Protein AF-A0A0V9UJD8-F1 (afdb_monomer_lite)

pLDDT: mean 86.2, std 16.08, range [36.0, 98.56]

Organism: NCBI:txid1441730

Foldseek 3Di:
DVVVLVVQVVVLLVLVLVVVLLLQVLADVDSVVCEQWFKFKFQDDDDPPFQWRIFIDGAADGAWTKGAPDPPPRRSQFIKIKGKFFQVQLCVLVVHHLVVLCVVDDFWHWAQDPDVLQVRGMIIIIGRNNDPSSVVSCCVRCVVSRRSNVSNVSSVVVTHHPCSVRGDPVSVVSSVVVNVVVVVD

Structure (mmCIF, N/CA/C/O backbone):
data_AF-A0A0V9UJD8-F1
#
_entry.id   AF-A0A0V9UJD8-F1
#
loop_
_atom_site.group_PDB
_atom_site.id
_atom_site.type_symbol
_atom_site.label_atom_id
_atom_site.label_alt_id
_atom_site.label_comp_id
_atom_site.label_asym_id
_atom_site.label_entity_id
_atom_site.label_seq_id
_atom_site.pdbx_PDB_ins_code
_atom_site.Cartn_x
_atom_site.Cartn_y
_atom_site.Cartn_z
_atom_site.occupancy
_atom_site.B_iso_or_equiv
_atom_site.auth_seq_id
_atom_site.auth_comp_id
_atom_site.auth_asym_id
_atom_site.auth_atom_id
_atom_site.pdbx_PDB_model_num
ATOM 1 N N . MET A 1 1 ? 27.286 20.468 4.936 1.00 48.34 1 MET A N 1
ATOM 2 C CA . MET A 1 1 ? 26.068 20.512 4.098 1.00 48.34 1 MET A CA 1
ATOM 3 C C . MET A 1 1 ? 25.978 19.331 3.128 1.00 48.34 1 MET A C 1
ATOM 5 O O . MET A 1 1 ? 25.054 18.551 3.276 1.00 48.34 1 MET A O 1
ATOM 9 N N . VAL A 1 2 ? 26.958 19.095 2.240 1.00 49.19 2 VAL A N 1
ATOM 10 C CA . VAL A 1 2 ? 26.925 17.973 1.260 1.00 49.19 2 VAL A CA 1
ATOM 11 C C . VAL A 1 2 ? 26.824 16.576 1.905 1.00 49.19 2 VAL A C 1
ATOM 13 O O . VAL A 1 2 ? 26.077 15.726 1.434 1.00 49.19 2 VAL A O 1
ATOM 16 N N . ALA A 1 3 ? 27.525 16.336 3.019 1.00 45.50 3 ALA A N 1
ATOM 17 C CA . ALA A 1 3 ? 27.496 15.037 3.702 1.00 45.50 3 ALA A CA 1
ATOM 18 C C . ALA A 1 3 ? 26.139 14.718 4.365 1.00 45.50 3 ALA A C 1
ATOM 20 O O . ALA A 1 3 ? 25.710 13.571 4.343 1.00 45.50 3 ALA A O 1
ATOM 21 N N . GLN A 1 4 ? 25.433 15.721 4.901 1.00 45.56 4 GLN A N 1
ATOM 22 C CA . GLN A 1 4 ? 24.122 15.528 5.540 1.00 45.56 4 GLN A CA 1
ATOM 23 C C . GLN A 1 4 ? 23.024 15.237 4.509 1.00 45.56 4 GLN A C 1
ATOM 25 O O . GLN A 1 4 ? 22.239 14.317 4.711 1.00 45.56 4 GLN A O 1
ATOM 30 N N . GLN A 1 5 ? 23.036 15.922 3.359 1.00 49.59 5 GLN A N 1
ATOM 31 C CA . GLN A 1 5 ? 22.137 15.610 2.238 1.00 49.59 5 GLN A CA 1
ATOM 32 C C . GLN A 1 5 ? 22.379 14.201 1.667 1.00 49.59 5 GLN A C 1
ATOM 34 O O . GLN A 1 5 ? 21.430 13.519 1.288 1.00 49.59 5 GLN A O 1
ATOM 39 N N . SER A 1 6 ? 23.633 13.733 1.621 1.00 54.50 6 SER A N 1
ATOM 40 C CA . SER A 1 6 ? 23.956 12.369 1.172 1.00 54.50 6 SER A CA 1
ATOM 41 C C . SER A 1 6 ? 23.439 11.290 2.129 1.00 54.50 6 SER A C 1
ATOM 43 O O . SER A 1 6 ? 23.028 10.225 1.675 1.00 54.50 6 SER A O 1
ATOM 45 N N . VAL A 1 7 ? 23.458 11.551 3.439 1.00 53.66 7 VAL A N 1
ATOM 46 C CA . VAL A 1 7 ? 22.959 10.618 4.461 1.00 53.66 7 VAL A CA 1
ATOM 47 C C . VAL A 1 7 ? 21.432 10.575 4.463 1.00 53.66 7 VAL A C 1
ATOM 49 O O . VAL A 1 7 ? 20.875 9.482 4.444 1.00 53.66 7 VAL A O 1
ATOM 52 N N . ALA A 1 8 ? 20.757 11.725 4.382 1.00 52.12 8 ALA A N 1
ATOM 53 C CA . ALA A 1 8 ? 19.293 11.781 4.330 1.00 52.12 8 ALA A CA 1
ATOM 54 C C . ALA A 1 8 ? 18.732 11.088 3.072 1.00 52.12 8 ALA A C 1
ATOM 56 O O . ALA A 1 8 ? 17.765 10.337 3.150 1.00 52.12 8 ALA A O 1
ATOM 57 N N . ARG A 1 9 ? 19.400 11.251 1.918 1.00 57.25 9 ARG A N 1
ATOM 58 C CA . ARG A 1 9 ? 19.075 10.517 0.678 1.00 57.25 9 ARG A CA 1
ATOM 59 C C . ARG A 1 9 ? 19.234 9.005 0.820 1.00 57.25 9 ARG A C 1
ATOM 61 O O . ARG A 1 9 ? 18.410 8.264 0.299 1.00 57.25 9 ARG A O 1
ATOM 68 N N . SER A 1 10 ? 20.288 8.563 1.503 1.00 58.97 10 SER A N 1
ATOM 69 C CA . SER A 1 10 ? 20.553 7.142 1.754 1.00 58.97 10 SER A CA 1
ATOM 70 C C . SER A 1 10 ? 19.509 6.531 2.697 1.00 58.97 10 SER A C 1
ATOM 72 O O . SER A 1 10 ? 18.957 5.475 2.410 1.00 58.97 10 SER A O 1
ATOM 74 N N . GLN A 1 11 ? 19.165 7.236 3.780 1.00 61.56 11 GLN A N 1
ATOM 75 C CA . GLN A 1 11 ? 18.140 6.799 4.731 1.00 61.56 11 GLN A CA 1
ATOM 76 C C . GLN A 1 11 ? 16.751 6.737 4.093 1.00 61.56 11 GLN A C 1
ATOM 78 O O . GLN A 1 11 ? 16.083 5.715 4.216 1.00 61.56 11 GLN A O 1
ATOM 83 N N . PHE A 1 12 ? 16.348 7.773 3.350 1.00 63.06 12 PHE A N 1
ATOM 84 C CA . PHE A 1 12 ? 15.085 7.750 2.612 1.00 63.06 12 PHE A CA 1
ATOM 85 C C . PHE A 1 12 ? 15.045 6.609 1.586 1.00 63.06 12 PHE A C 1
ATOM 87 O O . PHE A 1 12 ? 14.045 5.904 1.487 1.00 63.06 12 PHE A O 1
ATOM 94 N N . GLY A 1 13 ? 16.142 6.400 0.848 1.00 65.31 13 GLY A N 1
ATOM 95 C CA . GLY A 1 13 ? 16.259 5.295 -0.102 1.00 65.31 13 GLY A CA 1
ATOM 96 C C . GLY A 1 13 ? 15.995 3.941 0.554 1.00 65.31 13 GLY A C 1
ATOM 97 O O . GLY A 1 13 ? 15.193 3.169 0.040 1.00 65.31 13 GLY A O 1
ATOM 98 N N . ASN A 1 14 ? 16.588 3.689 1.722 1.00 75.50 14 ASN A N 1
ATOM 99 C CA . ASN A 1 14 ? 16.388 2.439 2.458 1.00 75.50 14 ASN A CA 1
ATOM 100 C C . ASN A 1 14 ? 14.948 2.279 2.968 1.00 75.50 14 ASN A C 1
ATOM 102 O O . ASN A 1 14 ? 14.383 1.196 2.858 1.00 75.50 14 ASN A O 1
ATOM 106 N N . VAL A 1 15 ? 14.332 3.350 3.477 1.00 79.12 15 VAL A N 1
ATOM 107 C CA . VAL A 1 15 ? 12.938 3.307 3.947 1.00 79.12 15 VAL A CA 1
ATOM 108 C C . VAL A 1 15 ? 11.971 3.052 2.787 1.00 79.12 15 VAL A C 1
ATOM 110 O O . VAL A 1 15 ? 11.080 2.214 2.899 1.00 79.12 15 VAL A O 1
ATOM 113 N N . ALA A 1 16 ? 12.163 3.723 1.648 1.00 82.94 16 ALA A N 1
ATOM 114 C CA . ALA A 1 16 ? 11.346 3.501 0.460 1.00 82.94 16 ALA A CA 1
ATOM 115 C C . ALA A 1 16 ? 11.488 2.065 -0.071 1.00 82.94 16 ALA A C 1
ATOM 117 O O . ALA A 1 16 ? 10.482 1.455 -0.428 1.00 82.94 16 ALA A O 1
ATOM 118 N N . LEU A 1 17 ? 12.709 1.515 -0.091 1.00 89.62 17 LEU A N 1
ATOM 119 C CA . LEU A 1 17 ? 12.953 0.120 -0.470 1.00 89.62 17 LEU A CA 1
ATOM 120 C C . LEU A 1 17 ? 12.210 -0.849 0.452 1.00 89.62 17 LEU A C 1
ATOM 122 O O . LEU A 1 17 ? 11.439 -1.663 -0.048 1.00 89.62 17 LEU A O 1
ATOM 126 N N . GLY A 1 18 ? 12.375 -0.713 1.772 1.00 90.00 18 GLY A N 1
ATOM 127 C CA . GLY A 1 18 ? 11.719 -1.582 2.752 1.00 90.00 18 GLY A CA 1
ATOM 128 C C . GLY A 1 18 ? 10.191 -1.521 2.677 1.00 90.00 18 GLY A C 1
ATOM 129 O O . GLY A 1 18 ? 9.521 -2.546 2.727 1.00 90.00 18 GLY A O 1
ATOM 130 N N . LEU A 1 19 ? 9.626 -0.331 2.466 1.00 90.69 19 LEU A N 1
ATOM 131 C CA . LEU A 1 19 ? 8.181 -0.143 2.330 1.00 90.69 19 LEU A CA 1
ATOM 132 C C . LEU A 1 19 ? 7.612 -0.814 1.070 1.00 90.69 19 LEU A C 1
ATOM 134 O O . LEU A 1 19 ? 6.561 -1.453 1.126 1.00 90.69 19 LEU A O 1
ATOM 138 N N . ILE A 1 20 ? 8.290 -0.671 -0.074 1.00 95.44 20 ILE A N 1
ATOM 139 C CA . ILE A 1 20 ? 7.865 -1.324 -1.321 1.00 95.44 20 ILE A CA 1
ATOM 140 C C . ILE A 1 20 ? 8.034 -2.842 -1.196 1.00 95.44 20 ILE A C 1
ATOM 142 O O . ILE A 1 20 ? 7.136 -3.576 -1.608 1.00 95.44 20 ILE A O 1
ATOM 146 N N . ALA A 1 21 ? 9.146 -3.298 -0.611 1.00 96.25 21 ALA A N 1
ATOM 147 C CA . ALA A 1 21 ? 9.426 -4.708 -0.360 1.00 96.25 21 ALA A CA 1
ATOM 148 C C . ALA A 1 21 ? 8.315 -5.350 0.483 1.00 96.25 21 ALA A C 1
ATOM 150 O O . ALA A 1 21 ? 7.638 -6.253 -0.005 1.00 96.25 21 ALA A O 1
ATOM 151 N N . ALA A 1 22 ? 8.019 -4.790 1.660 1.00 95.00 22 ALA A N 1
ATOM 152 C CA . ALA A 1 22 ? 6.978 -5.295 2.555 1.00 95.00 22 ALA A CA 1
ATOM 153 C C . ALA A 1 22 ? 5.586 -5.327 1.894 1.00 95.00 22 ALA A C 1
ATOM 155 O O . ALA A 1 22 ? 4.807 -6.270 2.082 1.00 95.00 22 ALA A O 1
ATOM 156 N N . TY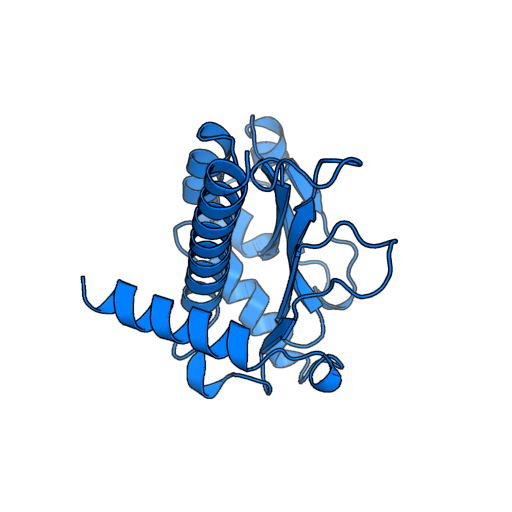R A 1 23 ? 5.265 -4.316 1.076 1.00 97.75 23 TYR A N 1
ATOM 157 C CA . TYR A 1 23 ? 4.011 -4.299 0.323 1.00 97.75 23 TYR A CA 1
ATOM 158 C C . TYR A 1 23 ? 3.961 -5.432 -0.714 1.00 97.75 23 TYR A C 1
ATOM 160 O O . TYR A 1 23 ? 2.944 -6.117 -0.833 1.00 97.75 23 TYR A O 1
ATOM 168 N N . LEU A 1 24 ? 5.046 -5.648 -1.464 1.00 98.31 24 LEU A N 1
ATOM 169 C CA . LEU A 1 24 ? 5.131 -6.702 -2.476 1.00 98.31 24 LEU A CA 1
ATOM 170 C C . LEU A 1 24 ? 5.116 -8.108 -1.863 1.00 98.31 24 LEU A C 1
ATOM 172 O O . LEU A 1 24 ? 4.399 -8.961 -2.381 1.00 98.31 24 LEU A O 1
ATOM 176 N N . GLU A 1 25 ? 5.818 -8.337 -0.753 1.00 97.12 25 GLU A N 1
ATOM 177 C CA . GLU A 1 25 ? 5.794 -9.605 -0.002 1.00 97.12 25 GLU A CA 1
ATOM 178 C C . GLU A 1 25 ? 4.400 -9.922 0.553 1.00 97.12 25 GLU A C 1
ATOM 180 O O . GLU A 1 25 ? 3.957 -11.072 0.579 1.00 97.12 25 GLU A O 1
ATOM 185 N N . SER A 1 26 ? 3.657 -8.890 0.954 1.00 97.62 26 SER A N 1
ATOM 186 C CA . SER A 1 26 ? 2.258 -9.056 1.349 1.00 97.62 26 SER A CA 1
ATOM 187 C C . SER A 1 26 ? 1.369 -9.396 0.146 1.00 97.62 26 SER A C 1
ATOM 189 O O . SER A 1 26 ? 0.484 -10.253 0.244 1.00 97.62 26 SER A O 1
ATOM 191 N N . ALA A 1 27 ? 1.604 -8.739 -0.994 1.00 98.00 27 ALA A N 1
ATOM 192 C CA . ALA A 1 27 ? 0.787 -8.837 -2.199 1.00 98.00 27 ALA A CA 1
ATOM 193 C C . ALA A 1 27 ? 0.982 -10.143 -2.988 1.00 98.00 27 ALA A C 1
ATOM 195 O O . ALA A 1 27 ? 0.008 -10.650 -3.549 1.00 98.00 27 ALA A O 1
ATOM 196 N N . PHE A 1 28 ? 2.202 -10.683 -3.039 1.00 97.50 28 PHE A N 1
ATOM 197 C CA . PHE A 1 28 ? 2.569 -11.814 -3.894 1.00 97.50 28 PHE A CA 1
ATOM 198 C C . PHE A 1 28 ? 3.416 -12.845 -3.148 1.00 97.50 28 PHE A C 1
ATOM 200 O O . PHE A 1 28 ? 4.260 -12.500 -2.331 1.00 97.50 28 PHE A O 1
ATOM 207 N N . SER A 1 29 ? 3.240 -14.124 -3.488 1.00 95.56 29 SER A N 1
ATOM 208 C CA . SER A 1 29 ? 4.107 -15.201 -2.988 1.00 95.56 29 SER A CA 1
ATOM 209 C C . SER A 1 29 ? 5.488 -15.220 -3.646 1.00 95.56 29 SER A C 1
ATOM 211 O O . SER A 1 29 ? 6.431 -15.734 -3.058 1.00 95.56 29 SER A O 1
ATOM 213 N N . ASP A 1 30 ? 5.586 -14.714 -4.876 1.00 96.25 30 ASP A N 1
ATOM 214 C CA . ASP A 1 30 ? 6.832 -14.573 -5.629 1.00 96.25 30 ASP A CA 1
ATOM 215 C C . ASP A 1 30 ? 6.788 -13.251 -6.411 1.00 96.25 30 ASP A C 1
ATOM 217 O O . ASP A 1 30 ? 6.363 -13.219 -7.566 1.00 96.25 30 ASP A O 1
ATOM 221 N N . PRO A 1 31 ? 7.161 -12.124 -5.779 1.00 96.88 31 PRO A N 1
ATOM 222 C CA . PRO A 1 31 ? 7.145 -10.825 -6.441 1.00 96.88 31 PRO A CA 1
ATOM 223 C C . PRO A 1 31 ? 8.004 -10.769 -7.710 1.00 96.88 31 PRO A C 1
ATOM 225 O O . PRO A 1 31 ? 7.648 -10.051 -8.643 1.00 96.88 31 PRO A O 1
ATOM 228 N N . ALA A 1 32 ? 9.108 -11.519 -7.779 1.00 97.19 32 ALA A N 1
ATOM 229 C CA . ALA A 1 32 ? 10.039 -11.456 -8.903 1.00 97.19 32 ALA A CA 1
ATOM 230 C C . ALA A 1 32 ? 9.423 -12.007 -10.199 1.00 97.19 32 ALA A C 1
ATOM 232 O O . ALA A 1 32 ? 9.584 -11.402 -11.259 1.00 97.19 32 ALA A O 1
ATOM 233 N N . SER A 1 33 ? 8.671 -13.114 -10.134 1.00 96.50 33 SER A N 1
ATOM 234 C CA . SER A 1 33 ? 8.008 -13.668 -11.327 1.00 96.50 33 SER A CA 1
ATOM 235 C C . SER A 1 33 ? 6.814 -12.844 -11.817 1.00 96.50 33 SER A C 1
ATOM 237 O O . SER A 1 33 ? 6.385 -13.007 -12.961 1.00 96.50 33 SER A O 1
ATOM 239 N N . GLU A 1 34 ? 6.310 -11.932 -10.986 1.00 96.62 34 GLU A N 1
ATOM 240 C CA . GLU A 1 34 ? 5.139 -11.100 -11.272 1.00 96.62 34 GLU A CA 1
ATOM 241 C C . GLU A 1 34 ? 5.516 -9.675 -11.758 1.00 96.62 34 GLU A C 1
ATOM 243 O O . GLU A 1 34 ? 4.627 -8.872 -12.077 1.00 96.62 34 GLU A O 1
ATOM 248 N N . GLU A 1 35 ? 6.817 -9.344 -11.831 1.00 96.94 35 GLU A N 1
ATOM 249 C CA . GLU A 1 35 ? 7.337 -8.046 -12.305 1.00 96.94 35 GLU A CA 1
ATOM 250 C C . GLU A 1 35 ? 6.868 -7.747 -13.738 1.00 96.94 35 GLU A C 1
ATOM 252 O O . GLU A 1 35 ? 6.856 -8.615 -14.610 1.00 96.94 35 GLU A O 1
ATOM 257 N N . VAL A 1 36 ? 6.491 -6.492 -13.998 1.00 94.69 36 VAL A N 1
ATOM 258 C CA . VAL A 1 36 ? 5.934 -5.963 -15.258 1.00 94.69 36 VAL A CA 1
ATOM 259 C C . VAL A 1 36 ? 4.547 -6.506 -15.610 1.00 94.69 36 VAL A C 1
ATOM 261 O O . VAL A 1 36 ? 3.692 -5.739 -16.058 1.00 94.69 36 VAL A O 1
ATOM 264 N N . GLU A 1 37 ? 4.291 -7.795 -15.406 1.00 94.19 37 GLU A N 1
ATOM 265 C CA . GLU A 1 37 ? 3.020 -8.429 -15.754 1.00 94.19 37 GLU A CA 1
ATOM 266 C C . GLU A 1 37 ? 1.910 -8.108 -14.751 1.00 94.19 37 GLU A C 1
ATOM 268 O O . GLU A 1 37 ? 0.774 -7.831 -15.153 1.00 94.19 37 GLU A O 1
ATOM 273 N N . ARG A 1 38 ? 2.221 -8.094 -13.449 1.00 96.75 38 ARG A N 1
ATOM 274 C CA . ARG A 1 38 ? 1.250 -7.765 -12.392 1.00 96.75 38 ARG A CA 1
ATOM 275 C C . ARG A 1 38 ? 1.558 -6.488 -11.662 1.00 96.75 38 ARG A C 1
ATOM 277 O O . ARG A 1 38 ? 0.614 -5.826 -11.235 1.00 96.75 38 ARG A O 1
ATOM 284 N N . TRP A 1 39 ? 2.827 -6.133 -11.521 1.00 98.00 39 TRP A N 1
ATOM 285 C CA . TRP A 1 39 ? 3.210 -4.905 -10.846 1.00 98.00 39 TRP A CA 1
ATOM 286 C C . TRP A 1 39 ? 4.281 -4.143 -11.611 1.00 98.00 39 TRP A C 1
ATOM 288 O O . TRP A 1 39 ? 5.112 -4.706 -12.316 1.00 98.00 39 TRP A O 1
ATOM 298 N N . THR A 1 40 ? 4.254 -2.823 -11.470 1.00 96.94 40 THR A N 1
ATOM 299 C CA . THR A 1 40 ? 5.271 -1.939 -12.041 1.00 96.94 40 THR A CA 1
ATOM 300 C C . THR A 1 40 ? 5.615 -0.857 -11.040 1.00 96.94 40 THR A C 1
ATOM 302 O O . THR A 1 40 ? 4.731 -0.174 -10.518 1.00 96.94 40 THR A O 1
ATOM 305 N N . LEU A 1 41 ? 6.906 -0.655 -10.832 1.00 95.62 41 LEU A N 1
ATOM 306 C CA . LEU A 1 41 ? 7.444 0.431 -10.030 1.00 95.62 41 LEU A CA 1
ATOM 307 C C . LEU A 1 41 ? 7.985 1.548 -10.920 1.00 95.62 41 LEU A C 1
ATOM 309 O O . LEU A 1 41 ? 8.666 1.271 -11.904 1.00 95.62 41 LEU A O 1
ATOM 313 N N . SER A 1 42 ? 7.710 2.799 -10.568 1.00 90.69 42 SER A N 1
ATOM 314 C CA . SER A 1 42 ? 8.242 3.979 -11.252 1.00 90.69 42 SER A CA 1
ATOM 315 C C . SER A 1 42 ? 8.822 4.969 -10.243 1.00 90.69 42 SER A C 1
ATOM 317 O O . SER A 1 42 ? 8.265 5.169 -9.165 1.00 90.69 42 SER A O 1
ATOM 319 N N . CYS A 1 43 ? 9.938 5.605 -10.601 1.00 80.44 43 CYS A N 1
ATOM 320 C CA . CYS A 1 43 ? 10.426 6.813 -9.936 1.00 80.44 43 CYS A CA 1
ATOM 321 C C . CYS A 1 43 ? 10.027 7.986 -10.822 1.00 80.44 43 CYS A C 1
ATOM 323 O O . CYS A 1 43 ? 10.568 8.111 -11.921 1.00 80.44 43 CYS A O 1
ATOM 325 N N . LEU A 1 44 ? 9.111 8.846 -10.389 1.00 64.44 44 LEU A N 1
ATOM 326 C CA . LEU A 1 44 ? 8.835 10.071 -11.137 1.00 64.44 44 LEU A CA 1
ATOM 327 C C . LEU A 1 44 ? 9.569 11.248 -10.496 1.00 64.44 44 LEU A C 1
ATOM 329 O O . LEU A 1 44 ? 9.081 11.825 -9.536 1.00 64.44 44 LEU A O 1
ATOM 333 N N . PRO A 1 45 ? 10.694 11.681 -11.087 1.00 57.75 45 PRO A N 1
ATOM 334 C CA . PRO A 1 45 ? 10.995 13.103 -11.097 1.00 57.75 45 PRO A CA 1
ATOM 335 C C . PRO A 1 45 ? 11.500 13.517 -12.485 1.00 57.75 45 PRO A C 1
ATOM 337 O O . PRO A 1 45 ? 12.676 13.363 -12.804 1.00 57.75 45 PRO A O 1
ATOM 340 N N . SER A 1 46 ? 10.628 14.056 -13.343 1.00 41.81 46 SER A N 1
ATOM 341 C CA . SER A 1 46 ? 11.085 14.685 -14.601 1.00 41.81 46 SER A CA 1
ATOM 342 C C . SER A 1 46 ? 10.346 15.959 -15.008 1.00 41.81 46 SER A C 1
ATOM 344 O O . SER A 1 46 ? 10.793 16.668 -15.907 1.00 41.81 46 SER A O 1
ATOM 346 N N . THR A 1 47 ? 9.275 16.337 -14.313 1.00 39.28 47 THR A N 1
ATOM 347 C CA . THR A 1 47 ? 8.646 17.648 -14.500 1.00 39.28 47 THR A CA 1
ATOM 348 C C . THR A 1 47 ? 8.456 18.285 -13.137 1.00 39.28 47 THR A C 1
ATOM 350 O O . THR A 1 47 ? 7.889 17.638 -12.261 1.00 39.28 47 THR A O 1
ATOM 353 N N . ASN A 1 48 ? 8.922 19.527 -12.969 1.00 36.00 48 ASN A N 1
ATOM 354 C CA . ASN A 1 48 ? 8.841 20.393 -11.777 1.00 36.00 48 ASN A CA 1
ATOM 355 C C . ASN A 1 48 ? 7.395 20.688 -11.294 1.00 36.00 48 ASN A C 1
ATOM 357 O O . ASN A 1 48 ? 7.027 21.838 -11.070 1.00 36.00 48 ASN A O 1
ATOM 361 N N . ARG A 1 49 ? 6.537 19.670 -11.205 1.00 48.19 49 ARG A N 1
ATOM 362 C CA . ARG A 1 49 ? 5.120 19.747 -10.826 1.00 48.19 49 ARG A CA 1
ATOM 363 C C . ARG A 1 49 ? 4.635 18.559 -9.982 1.00 48.19 49 ARG A C 1
ATOM 365 O O . ARG A 1 49 ? 3.515 18.629 -9.498 1.00 48.19 49 ARG A O 1
ATOM 372 N N . GLY A 1 50 ? 5.429 17.494 -9.810 1.00 53.94 50 GLY A N 1
ATOM 373 C CA . GLY A 1 50 ? 5.064 16.330 -8.989 1.00 53.94 50 GLY A CA 1
ATOM 374 C C . GLY A 1 50 ? 5.823 16.277 -7.659 1.00 53.94 50 GLY A C 1
ATOM 375 O O . GLY A 1 50 ? 7.053 16.350 -7.642 1.00 53.94 50 GLY A O 1
ATOM 376 N N . SER A 1 51 ? 5.086 16.140 -6.557 1.00 68.19 51 SER A N 1
ATOM 377 C CA . SER A 1 51 ? 5.584 15.856 -5.200 1.00 68.19 51 SER A CA 1
ATOM 378 C C . SER A 1 51 ? 6.031 14.402 -5.020 1.00 68.19 51 SER A C 1
ATOM 380 O O . SER A 1 51 ? 6.816 14.129 -4.119 1.00 68.19 51 SER A O 1
ATOM 382 N N . ARG A 1 52 ? 5.572 13.477 -5.874 1.00 80.56 52 ARG A N 1
ATOM 383 C CA . ARG A 1 52 ? 5.782 12.031 -5.709 1.00 80.56 52 ARG A CA 1
ATOM 384 C C . ARG A 1 52 ? 7.233 11.593 -5.887 1.00 80.56 52 ARG A C 1
ATOM 386 O O . ARG A 1 52 ? 7.873 11.951 -6.867 1.00 80.56 52 ARG A O 1
ATOM 393 N N . LEU A 1 53 ? 7.711 10.755 -4.971 1.00 81.81 53 LEU A N 1
ATOM 394 C CA . LEU A 1 53 ? 9.061 10.177 -4.987 1.00 81.81 53 LEU A CA 1
ATOM 395 C C . LEU A 1 53 ? 9.109 8.862 -5.773 1.00 81.81 53 LEU A C 1
ATOM 397 O O . LEU A 1 53 ? 10.024 8.626 -6.564 1.00 81.81 53 LEU A O 1
ATOM 401 N N . PHE A 1 54 ? 8.083 8.032 -5.607 1.00 88.62 54 PHE A N 1
ATOM 402 C CA . PHE A 1 54 ? 7.874 6.822 -6.389 1.00 88.62 54 PHE A CA 1
ATOM 403 C C . PHE A 1 54 ? 6.386 6.491 -6.495 1.00 88.62 54 PHE A C 1
ATOM 405 O O . PHE A 1 54 ? 5.543 7.072 -5.809 1.00 88.62 54 PHE A O 1
ATOM 412 N N . THR A 1 55 ? 6.054 5.547 -7.368 1.00 93.12 55 THR A N 1
ATOM 413 C CA . THR A 1 55 ? 4.716 4.965 -7.455 1.00 93.12 55 THR A CA 1
ATOM 414 C C . THR A 1 55 ? 4.820 3.490 -7.818 1.00 93.12 55 THR A C 1
ATOM 416 O O . THR A 1 55 ? 5.367 3.140 -8.870 1.00 93.12 55 THR A O 1
ATOM 419 N N . LEU A 1 56 ? 4.293 2.641 -6.940 1.00 96.69 56 LEU A N 1
ATOM 420 C CA . LEU A 1 56 ? 4.056 1.224 -7.172 1.00 96.69 56 LEU A CA 1
ATOM 421 C C . LEU A 1 56 ? 2.625 1.035 -7.679 1.00 96.69 56 LEU A C 1
ATOM 423 O O . LEU A 1 56 ? 1.663 1.548 -7.100 1.00 96.69 56 LEU A O 1
ATOM 427 N N . ASN A 1 57 ? 2.493 0.261 -8.747 1.00 97.19 57 ASN A N 1
ATOM 428 C CA . ASN A 1 57 ? 1.216 -0.103 -9.340 1.00 97.19 57 ASN A CA 1
ATOM 429 C C . ASN A 1 57 ? 1.033 -1.615 -9.280 1.00 97.19 57 ASN A C 1
ATOM 431 O O . ASN A 1 57 ? 1.994 -2.338 -9.537 1.00 97.19 57 ASN A O 1
ATOM 435 N N . ILE A 1 58 ? -0.195 -2.072 -9.028 1.00 97.69 58 ILE A N 1
ATOM 436 C CA . ILE A 1 58 ? -0.620 -3.462 -9.233 1.00 97.69 58 ILE A CA 1
ATOM 437 C C . ILE A 1 58 ? -1.813 -3.458 -10.183 1.00 97.69 58 ILE A C 1
ATOM 439 O O . ILE A 1 58 ? -2.813 -2.770 -9.951 1.00 97.69 58 ILE A O 1
ATOM 443 N N . GLY A 1 59 ? -1.703 -4.216 -11.274 1.00 94.75 59 GLY A N 1
ATOM 444 C CA . GLY A 1 59 ? -2.664 -4.181 -12.369 1.00 94.75 59 GLY A CA 1
ATOM 445 C C . GLY A 1 59 ? -2.946 -2.729 -12.792 1.00 94.75 59 GLY A C 1
ATOM 446 O O . GLY A 1 59 ? -2.006 -1.966 -13.017 1.00 94.75 59 GLY A O 1
ATOM 447 N N . PRO A 1 60 ? -4.216 -2.298 -12.874 1.00 93.19 60 PRO A N 1
ATOM 448 C CA . PRO A 1 60 ? -4.584 -0.967 -13.355 1.00 93.19 60 PRO A CA 1
ATOM 449 C C . PRO A 1 60 ? -4.553 0.141 -12.284 1.00 93.19 60 PRO A C 1
ATOM 451 O O . PRO A 1 60 ? -5.151 1.192 -12.508 1.00 93.19 60 PRO A O 1
ATOM 454 N N . MET A 1 61 ? -3.955 -0.074 -11.107 1.00 94.81 61 MET A N 1
ATOM 455 C CA . MET A 1 61 ? -4.060 0.867 -9.985 1.00 94.81 61 MET A CA 1
ATOM 456 C C . MET A 1 61 ? -2.710 1.202 -9.350 1.00 94.81 61 MET A C 1
ATOM 458 O O . MET A 1 61 ? -1.921 0.311 -9.052 1.00 94.81 61 MET A O 1
ATOM 462 N N . GLU A 1 62 ? -2.507 2.490 -9.068 1.00 94.31 62 GLU A N 1
ATOM 463 C CA . GLU A 1 62 ? -1.490 2.978 -8.134 1.00 94.31 62 GLU A CA 1
ATOM 464 C C . GLU A 1 62 ? -1.874 2.540 -6.717 1.00 94.31 62 GLU A C 1
ATOM 466 O O . GLU A 1 62 ? -2.926 2.937 -6.207 1.00 94.31 62 GLU A O 1
ATOM 471 N N . VAL A 1 63 ? -1.045 1.711 -6.089 1.00 96.56 63 VAL A N 1
ATOM 472 C CA . VAL A 1 63 ? -1.352 1.108 -4.784 1.00 96.56 63 VAL A CA 1
ATOM 473 C C . VAL A 1 63 ? -0.484 1.633 -3.654 1.00 96.56 63 VAL A C 1
ATOM 475 O O . VAL A 1 63 ? -0.910 1.573 -2.508 1.00 96.56 63 VAL A O 1
ATOM 478 N N . LEU A 1 64 ? 0.694 2.170 -3.963 1.00 95.94 64 LEU A N 1
ATOM 479 C CA . LEU A 1 64 ? 1.605 2.736 -2.978 1.00 95.94 64 LEU A CA 1
ATOM 480 C C . LEU A 1 64 ? 2.412 3.872 -3.616 1.00 95.94 64 LEU A C 1
ATOM 482 O O . LEU A 1 64 ? 2.976 3.717 -4.700 1.00 95.94 64 LEU A O 1
ATOM 486 N N . PHE A 1 65 ? 2.477 5.011 -2.939 1.00 92.31 65 PHE A N 1
ATOM 487 C CA . PHE A 1 65 ? 3.323 6.140 -3.313 1.00 92.31 65 PHE A CA 1
ATOM 488 C C . PHE A 1 65 ? 3.679 6.972 -2.083 1.00 92.31 65 PHE A C 1
ATOM 490 O O . PHE A 1 65 ? 2.999 6.912 -1.061 1.00 92.31 65 PHE A O 1
ATOM 497 N N . VAL A 1 66 ? 4.738 7.767 -2.202 1.00 88.25 66 VAL A N 1
ATOM 498 C CA . VAL A 1 66 ? 5.125 8.759 -1.194 1.00 88.25 66 VAL A CA 1
ATOM 499 C C . VAL A 1 66 ? 5.142 10.128 -1.851 1.00 88.25 66 VAL A C 1
ATOM 501 O O . VAL A 1 66 ? 5.806 10.309 -2.876 1.00 88.25 66 VAL A O 1
ATOM 504 N N . ASP A 1 67 ? 4.414 11.074 -1.266 1.00 82.62 67 ASP A N 1
ATOM 505 C CA . ASP A 1 67 ? 4.471 12.492 -1.610 1.00 82.62 67 ASP A CA 1
ATOM 506 C C . ASP A 1 67 ? 5.494 13.204 -0.721 1.00 82.62 67 ASP A C 1
ATOM 508 O O . ASP A 1 67 ? 5.533 12.974 0.483 1.00 82.62 67 ASP A O 1
ATOM 512 N N . ARG A 1 68 ? 6.320 14.080 -1.305 1.00 75.12 68 ARG A N 1
ATOM 513 C CA . ARG A 1 68 ? 7.135 15.031 -0.536 1.00 75.12 68 ARG A CA 1
ATOM 514 C C . ARG A 1 68 ? 6.240 16.046 0.159 1.00 75.12 68 ARG A C 1
ATOM 516 O O . ARG A 1 68 ? 5.363 16.615 -0.492 1.00 75.12 68 ARG A O 1
ATOM 523 N N . ASP A 1 69 ? 6.533 16.310 1.425 1.00 62.88 69 ASP A N 1
ATOM 524 C CA . ASP A 1 69 ? 5.806 17.280 2.243 1.00 62.88 69 ASP A CA 1
ATOM 525 C C . ASP A 1 69 ? 6.351 18.722 2.092 1.00 62.88 69 ASP A C 1
ATOM 527 O O . ASP A 1 69 ? 5.711 19.685 2.507 1.00 62.88 69 ASP A O 1
ATOM 531 N N . ASP A 1 70 ? 7.501 18.927 1.423 1.00 57.75 70 ASP A N 1
ATOM 532 C CA . ASP A 1 70 ? 8.133 20.250 1.310 1.00 57.75 70 ASP A CA 1
ATOM 533 C C . ASP A 1 70 ? 8.156 20.874 -0.106 1.00 57.75 70 ASP A C 1
ATOM 535 O O . ASP A 1 70 ? 8.381 20.246 -1.144 1.00 57.75 70 ASP A O 1
ATOM 539 N N . ALA A 1 71 ? 7.949 22.195 -0.142 1.00 46.50 71 ALA A N 1
ATOM 540 C CA . ALA A 1 71 ? 8.143 23.031 -1.329 1.00 46.50 71 ALA A CA 1
ATOM 541 C C . ALA A 1 71 ? 9.635 23.332 -1.609 1.00 46.50 71 ALA A C 1
ATOM 543 O O . ALA A 1 71 ? 9.956 23.861 -2.676 1.00 46.50 71 ALA A O 1
ATOM 544 N N . SER A 1 72 ? 10.539 23.025 -0.664 1.00 51.22 72 SER A N 1
ATOM 545 C CA . SER A 1 72 ? 11.979 23.334 -0.724 1.00 51.22 72 SER A CA 1
ATOM 546 C C . SER A 1 72 ? 12.873 22.196 -1.230 1.00 51.22 72 SER A C 1
ATOM 548 O O . SER A 1 72 ? 13.961 22.482 -1.725 1.00 51.22 72 SER A O 1
ATOM 550 N N . GLY A 1 73 ? 12.429 20.937 -1.189 1.00 52.00 73 GLY A N 1
ATOM 551 C CA . GLY A 1 73 ? 13.154 19.768 -1.686 1.00 52.00 73 GLY A CA 1
ATOM 552 C C . GLY A 1 73 ? 14.367 19.323 -0.861 1.00 52.00 73 GLY A C 1
ATOM 553 O O . GLY A 1 73 ? 15.158 18.533 -1.386 1.00 52.00 73 GLY A O 1
ATOM 554 N N . ASP A 1 74 ? 14.532 19.814 0.370 1.00 49.66 74 ASP A N 1
ATOM 555 C CA . ASP A 1 74 ? 15.727 19.563 1.193 1.00 49.66 74 ASP A CA 1
ATOM 556 C C . ASP A 1 74 ? 15.493 18.543 2.319 1.00 49.66 74 ASP A C 1
ATOM 558 O O . ASP A 1 74 ? 16.445 17.855 2.701 1.00 49.66 74 ASP A O 1
ATOM 562 N N . ASP A 1 75 ? 14.254 18.376 2.799 1.00 56.72 75 ASP A N 1
ATOM 563 C CA . ASP A 1 75 ? 13.906 17.333 3.769 1.00 56.72 75 ASP A CA 1
ATOM 564 C C . ASP A 1 75 ? 13.203 16.154 3.084 1.00 56.72 75 ASP A C 1
ATOM 566 O O . ASP A 1 75 ? 12.016 16.191 2.774 1.00 56.72 75 ASP A O 1
ATOM 570 N N . LEU A 1 76 ? 13.962 15.088 2.826 1.00 54.53 76 LEU A N 1
ATOM 571 C CA . LEU A 1 76 ? 13.434 13.856 2.233 1.00 54.53 76 LEU A CA 1
ATOM 572 C C . LEU A 1 76 ? 12.758 12.938 3.258 1.00 54.53 76 LEU A C 1
ATOM 574 O O . LEU A 1 76 ? 12.212 11.915 2.859 1.00 54.53 76 LEU A O 1
ATOM 578 N N . THR A 1 77 ? 12.824 13.261 4.551 1.00 57.00 77 THR A N 1
ATOM 579 C CA . THR A 1 77 ? 12.162 12.489 5.613 1.00 57.00 77 THR A CA 1
ATOM 580 C C . THR A 1 77 ? 10.745 12.982 5.891 1.00 57.00 77 THR A C 1
ATOM 582 O O . THR A 1 77 ? 9.920 12.194 6.339 1.00 57.00 77 THR A O 1
ATOM 585 N N . ALA A 1 78 ? 10.436 14.229 5.524 1.00 62.25 78 ALA A N 1
ATOM 586 C CA . ALA A 1 78 ? 9.084 14.774 5.526 1.00 62.25 78 ALA A CA 1
ATOM 587 C C . ALA A 1 78 ? 8.326 14.280 4.279 1.00 62.25 78 ALA A C 1
ATOM 589 O O . ALA A 1 78 ? 8.358 14.892 3.203 1.00 62.25 78 ALA A O 1
ATOM 590 N N . GLY A 1 79 ? 7.708 13.105 4.388 1.00 76.19 79 GLY A N 1
ATOM 591 C CA . GLY A 1 79 ? 6.964 12.492 3.296 1.00 76.19 79 GLY A CA 1
ATOM 592 C C . GLY A 1 79 ? 5.705 11.796 3.782 1.00 76.19 79 GLY A C 1
ATOM 593 O O . GLY A 1 79 ? 5.735 11.048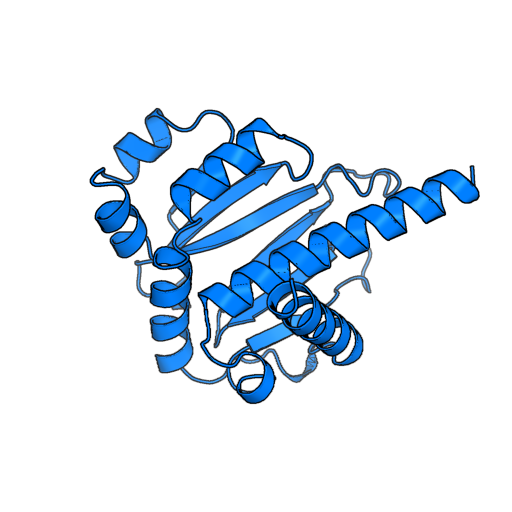 4.754 1.00 76.19 79 GLY A O 1
ATOM 594 N N . LEU A 1 80 ? 4.603 12.004 3.067 1.00 86.75 80 LEU A N 1
ATOM 595 C CA . LEU A 1 80 ? 3.347 11.315 3.333 1.00 86.75 80 LEU A CA 1
ATOM 596 C C . LEU A 1 80 ? 3.302 10.036 2.505 1.00 86.75 80 LEU A C 1
ATOM 598 O O . LEU A 1 80 ? 3.228 10.081 1.271 1.00 86.75 80 LEU A O 1
ATOM 602 N N . VAL A 1 81 ? 3.335 8.887 3.177 1.00 91.19 81 VAL A N 1
ATOM 603 C CA . VAL A 1 81 ? 3.053 7.605 2.537 1.00 91.19 81 VAL A CA 1
ATOM 604 C C . VAL A 1 81 ? 1.552 7.480 2.321 1.00 91.19 81 VAL A C 1
ATOM 606 O O . VAL A 1 81 ? 0.747 7.737 3.208 1.00 91.19 81 VAL A O 1
ATOM 609 N N . SER A 1 82 ? 1.171 7.073 1.117 1.00 94.00 82 SER A N 1
ATOM 610 C CA . SER A 1 82 ? -0.184 6.665 0.776 1.00 94.00 82 SER A CA 1
ATOM 611 C C . SER A 1 82 ? -0.148 5.246 0.247 1.00 94.00 82 SER A C 1
ATOM 613 O O . SER A 1 82 ? 0.460 4.990 -0.794 1.00 94.00 82 SER A O 1
ATOM 615 N N . LEU A 1 83 ? -0.840 4.336 0.925 1.00 96.38 83 LEU A N 1
ATOM 616 C CA . LEU A 1 83 ? -0.984 2.952 0.488 1.00 96.38 83 LEU A CA 1
ATOM 617 C C . LEU A 1 83 ? -2.454 2.544 0.478 1.00 96.38 83 LEU A C 1
ATOM 619 O O . LEU A 1 83 ? -3.244 2.990 1.306 1.00 96.38 83 LEU A O 1
ATOM 623 N N . TYR A 1 84 ? -2.841 1.714 -0.482 1.00 98.12 84 TYR A N 1
ATOM 624 C CA . TYR A 1 84 ? -4.195 1.184 -0.579 1.00 98.12 84 TYR A CA 1
ATOM 625 C C . TYR A 1 84 ? -4.242 -0.258 -0.096 1.00 98.12 84 TYR A C 1
ATOM 627 O O . TYR A 1 84 ? -3.363 -1.056 -0.417 1.00 98.12 84 TYR A O 1
ATOM 635 N N . VAL A 1 85 ? -5.317 -0.603 0.607 1.00 98.38 85 VAL A N 1
ATOM 636 C CA . VAL A 1 85 ? -5.630 -1.974 1.027 1.00 98.38 85 VAL A CA 1
ATOM 637 C C . VAL A 1 85 ? -7.094 -2.309 0.778 1.00 98.38 85 VAL A C 1
ATOM 639 O O . VAL A 1 85 ? -7.903 -1.421 0.493 1.00 98.38 85 VAL A O 1
ATOM 642 N N . SER A 1 86 ? -7.441 -3.594 0.874 1.00 98.25 86 SER A N 1
ATOM 643 C CA . SER A 1 86 ? -8.827 -4.045 0.806 1.00 98.25 86 SER A CA 1
ATOM 644 C C . SER A 1 86 ? -9.577 -3.565 2.040 1.00 98.25 86 SER A C 1
ATOM 646 O O . SER A 1 86 ? -9.207 -3.879 3.170 1.00 98.25 86 SER A O 1
ATOM 648 N N . ARG A 1 87 ? -10.656 -2.818 1.808 1.00 97.69 87 ARG A N 1
ATOM 649 C CA . ARG A 1 87 ? -11.527 -2.305 2.862 1.00 97.69 87 ARG A CA 1
ATOM 650 C C . ARG A 1 87 ? -12.166 -3.457 3.636 1.00 97.69 87 ARG A C 1
ATOM 652 O O . ARG A 1 87 ? -12.069 -3.488 4.856 1.00 97.69 87 ARG A O 1
ATOM 659 N N . SER A 1 88 ? -12.796 -4.399 2.932 1.00 97.38 88 SER A N 1
ATOM 660 C CA . SER A 1 88 ? -13.499 -5.513 3.567 1.00 97.38 88 SER A CA 1
ATOM 661 C C . SER A 1 88 ? -12.560 -6.397 4.381 1.00 97.38 88 SER A C 1
ATOM 663 O O . SER A 1 88 ? -12.931 -6.839 5.459 1.00 97.38 88 SER A O 1
ATOM 665 N N . ALA A 1 89 ? -11.345 -6.640 3.878 1.00 97.88 89 ALA A N 1
ATOM 666 C CA . ALA A 1 89 ? -10.354 -7.444 4.584 1.00 97.88 89 ALA A CA 1
ATOM 667 C C . ALA A 1 89 ? -9.807 -6.728 5.826 1.00 97.88 89 ALA A C 1
ATOM 669 O O . ALA A 1 89 ? -9.555 -7.372 6.835 1.00 97.88 89 ALA A O 1
ATOM 670 N N . LEU A 1 90 ? -9.659 -5.400 5.769 1.00 97.81 90 LEU A N 1
ATOM 671 C CA . LEU A 1 90 ? -9.273 -4.610 6.936 1.00 97.81 90 LEU A CA 1
ATOM 672 C C . LEU A 1 90 ? -10.354 -4.653 8.029 1.00 97.81 90 LEU A C 1
ATOM 674 O O . LEU A 1 90 ? -10.030 -4.833 9.198 1.00 97.81 90 LEU A O 1
ATOM 678 N N . GLU A 1 91 ? -11.634 -4.534 7.654 1.00 97.75 91 GLU A N 1
ATOM 679 C CA . GLU A 1 91 ? -12.757 -4.657 8.600 1.00 97.75 91 GLU A CA 1
ATOM 680 C C . GLU A 1 91 ? -12.845 -6.070 9.209 1.00 97.75 91 GLU A C 1
ATOM 682 O O . GLU A 1 91 ? -13.134 -6.216 10.397 1.00 97.75 91 GLU A O 1
ATOM 687 N N . GLU A 1 92 ? -12.578 -7.106 8.405 1.00 96.69 92 GLU A N 1
ATOM 688 C CA . GLU A 1 92 ? -12.541 -8.508 8.839 1.00 96.69 92 GLU A CA 1
ATOM 689 C C . GLU A 1 92 ? -11.431 -8.757 9.869 1.00 96.69 92 GLU A C 1
ATOM 691 O O . GLU A 1 92 ? -11.719 -9.257 10.956 1.00 96.69 92 GLU A O 1
ATOM 696 N N . GLU A 1 93 ? -10.193 -8.363 9.560 1.00 95.62 93 GLU A N 1
ATOM 697 C CA . GLU A 1 93 ? -9.026 -8.582 10.428 1.00 95.62 93 GLU A CA 1
ATOM 698 C C . GLU A 1 93 ? -9.124 -7.796 11.735 1.00 95.62 93 GLU A C 1
ATOM 700 O O . GLU A 1 93 ? -8.833 -8.321 12.810 1.00 95.62 93 GLU A O 1
ATOM 705 N N . ALA A 1 94 ? -9.567 -6.539 11.662 1.00 95.25 94 ALA A N 1
ATOM 706 C CA . ALA A 1 94 ? -9.684 -5.697 12.844 1.00 95.25 94 ALA A CA 1
ATOM 707 C C . ALA A 1 94 ? -10.916 -6.029 13.703 1.00 95.25 94 ALA A C 1
ATOM 709 O O . ALA A 1 94 ? -11.019 -5.568 14.840 1.00 95.25 94 ALA A O 1
ATOM 710 N N . GLY A 1 95 ? -11.890 -6.769 13.160 1.00 96.94 95 GLY A N 1
ATOM 711 C CA . GLY A 1 95 ? -13.178 -7.004 13.814 1.00 96.94 95 GLY A CA 1
ATOM 712 C C . GLY A 1 95 ? -13.976 -5.717 14.074 1.00 96.94 95 GLY A C 1
ATOM 713 O O . GLY A 1 95 ? -14.815 -5.682 14.977 1.00 96.94 95 GLY A O 1
ATOM 714 N N . ALA A 1 96 ? -13.712 -4.653 13.310 1.00 97.12 96 ALA A N 1
ATOM 715 C CA . ALA A 1 96 ? -14.280 -3.318 13.485 1.00 97.12 96 ALA A CA 1
ATOM 716 C C . ALA A 1 96 ? -14.607 -2.678 12.129 1.00 97.12 96 ALA A C 1
ATOM 718 O O . ALA A 1 96 ? -13.961 -2.955 11.123 1.00 97.12 96 ALA A O 1
ATOM 719 N N . SER A 1 97 ? -15.612 -1.799 12.089 1.00 97.56 97 SER A N 1
ATOM 720 C CA . SER A 1 97 ? -15.932 -1.058 10.864 1.00 97.56 97 SER A CA 1
ATOM 721 C C . SER A 1 97 ? -14.856 -0.017 10.552 1.00 97.56 97 SER A C 1
ATOM 723 O O . SER A 1 97 ? -14.219 0.516 11.462 1.00 97.56 97 SER A O 1
ATOM 725 N N . ILE A 1 98 ? -14.720 0.368 9.278 1.00 96.94 98 ILE A N 1
ATOM 726 C CA . ILE A 1 98 ? -13.834 1.479 8.889 1.00 96.94 98 ILE A CA 1
ATOM 727 C C . ILE A 1 98 ? -14.149 2.755 9.669 1.00 96.94 98 ILE A C 1
ATOM 729 O O . ILE A 1 98 ? -13.238 3.496 10.021 1.00 96.94 98 ILE A O 1
ATOM 733 N N . GLU A 1 99 ? -15.424 3.027 9.949 1.00 97.25 99 GLU A N 1
ATOM 734 C CA . GLU A 1 99 ? -15.823 4.205 10.720 1.00 97.25 99 GLU A CA 1
ATOM 735 C C . GLU A 1 99 ? -15.259 4.163 12.146 1.00 97.25 99 GLU A C 1
ATOM 737 O O . GLU A 1 99 ? -14.699 5.155 12.606 1.00 97.25 99 GLU A O 1
ATOM 742 N N . ALA A 1 100 ? -15.341 3.011 12.817 1.00 97.62 100 ALA A N 1
ATOM 743 C CA . ALA A 1 100 ? -14.769 2.834 14.148 1.00 97.62 100 ALA A CA 1
ATOM 744 C C . ALA A 1 100 ? -13.237 2.933 14.123 1.00 97.62 100 ALA A C 1
ATOM 746 O O . ALA A 1 100 ? -12.659 3.604 14.974 1.00 97.62 100 ALA A O 1
ATOM 747 N N . LEU A 1 101 ? -12.587 2.335 13.119 1.00 97.25 101 LEU A N 1
ATOM 748 C CA . LEU A 1 101 ? -11.137 2.442 12.932 1.00 97.25 101 LEU A CA 1
ATOM 749 C C . LEU A 1 101 ? -10.701 3.889 12.687 1.00 97.25 101 LEU A C 1
ATOM 751 O O . LEU A 1 101 ? -9.735 4.343 13.282 1.00 97.25 101 LEU A O 1
ATOM 755 N N . THR A 1 102 ? -11.453 4.639 11.881 1.00 96.88 102 THR A N 1
ATOM 756 C CA . THR A 1 102 ? -11.180 6.060 11.606 1.00 96.88 102 THR A CA 1
ATOM 757 C C . THR A 1 102 ? -11.317 6.915 12.867 1.00 96.88 102 THR A C 1
ATOM 759 O O . THR A 1 102 ? -10.569 7.866 13.044 1.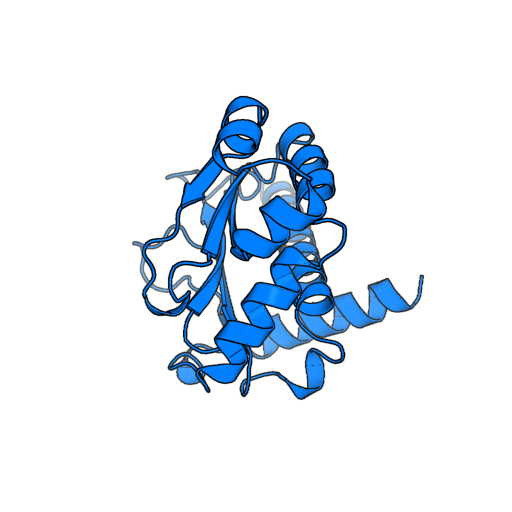00 96.88 102 THR A O 1
ATOM 762 N N . GLN A 1 103 ? -12.267 6.594 13.751 1.00 97.00 103 GLN A N 1
ATOM 763 C CA . GLN A 1 103 ? -12.429 7.290 15.033 1.00 97.00 103 GLN A CA 1
ATOM 764 C C . GLN A 1 103 ? -11.339 6.930 16.050 1.00 97.00 103 GLN A C 1
ATOM 766 O O . GLN A 1 103 ? -11.065 7.727 16.945 1.00 97.00 103 GLN A O 1
ATOM 771 N N . ALA A 1 104 ? -10.768 5.728 15.947 1.00 96.06 104 ALA A N 1
ATOM 772 C CA . ALA A 1 104 ? -9.740 5.235 16.854 1.00 96.06 104 ALA A CA 1
ATOM 773 C C . ALA A 1 104 ? -8.319 5.640 16.433 1.00 96.06 104 ALA A C 1
ATOM 775 O O . ALA A 1 104 ? -7.462 5.784 17.302 1.00 96.06 104 ALA A O 1
ATOM 776 N N . ALA A 1 105 ? -8.075 5.804 15.131 1.00 95.44 105 ALA A N 1
ATOM 777 C CA . ALA A 1 105 ? -6.771 6.169 14.595 1.00 95.44 105 ALA A CA 1
ATOM 778 C C . ALA A 1 105 ? -6.360 7.578 15.037 1.00 95.44 105 ALA A C 1
ATOM 780 O O . ALA A 1 105 ? -7.163 8.516 15.006 1.00 95.44 105 ALA A O 1
ATOM 781 N N . THR A 1 106 ? -5.100 7.726 15.441 1.00 96.31 106 THR A N 1
ATOM 782 C CA . THR A 1 106 ? -4.558 9.000 15.927 1.00 96.31 106 THR A CA 1
ATOM 783 C C . THR A 1 106 ? -3.501 9.586 15.002 1.00 96.31 106 THR A C 1
ATOM 785 O O . THR A 1 106 ? -3.343 10.807 14.984 1.00 96.31 106 THR A O 1
ATOM 788 N N . ALA A 1 107 ? -2.832 8.747 14.208 1.00 95.44 107 ALA A N 1
ATOM 789 C CA . ALA A 1 107 ? -1.733 9.137 13.331 1.00 95.44 107 ALA A CA 1
ATOM 790 C C . ALA A 1 107 ? -1.892 8.635 11.879 1.00 95.44 107 ALA A C 1
ATOM 792 O O . ALA A 1 107 ? -1.235 9.159 10.979 1.00 95.44 107 ALA A O 1
ATOM 793 N N . VAL A 1 108 ? -2.790 7.675 11.621 1.00 96.81 108 VAL A N 1
ATOM 794 C CA . VAL A 1 108 ? -3.118 7.187 10.268 1.00 96.81 108 VAL A CA 1
ATOM 795 C C . VAL A 1 108 ? -4.490 7.680 9.802 1.00 96.81 108 VAL A C 1
ATOM 797 O O . VAL A 1 108 ? -5.519 7.403 10.417 1.00 96.81 108 VAL A O 1
ATOM 800 N N . GLU A 1 109 ? -4.542 8.354 8.653 1.00 97.19 109 GLU A N 1
ATOM 801 C CA . GLU A 1 109 ? -5.807 8.750 8.026 1.00 97.19 109 GLU A CA 1
ATOM 802 C C . GLU A 1 109 ? -6.366 7.620 7.147 1.00 97.19 109 GLU A C 1
ATOM 804 O O . GLU A 1 109 ? -5.690 7.110 6.249 1.00 97.19 109 GLU A O 1
ATOM 809 N N . LEU A 1 110 ? -7.633 7.261 7.370 1.00 97.69 110 LEU A N 1
ATOM 810 C CA . LEU A 1 110 ? -8.368 6.244 6.618 1.00 97.69 110 LEU A CA 1
ATOM 811 C C . LEU A 1 110 ? -9.332 6.912 5.626 1.00 97.69 110 LEU A C 1
ATOM 813 O O . LEU A 1 110 ? -10.371 7.450 6.004 1.00 97.69 110 LEU A O 1
ATOM 817 N N . ILE A 1 111 ? -9.021 6.847 4.329 1.00 96.06 111 ILE A N 1
ATOM 818 C CA . ILE A 1 111 ? -9.774 7.554 3.284 1.00 96.06 111 ILE A CA 1
ATOM 819 C C . ILE A 1 111 ? -10.413 6.551 2.314 1.00 96.06 111 ILE A C 1
ATOM 821 O O . ILE A 1 111 ? -9.698 5.849 1.591 1.00 96.06 111 ILE A O 1
ATOM 825 N N . PRO A 1 112 ? -11.755 6.490 2.212 1.00 92.31 112 PRO A N 1
ATOM 826 C CA . PRO A 1 112 ? -12.426 5.638 1.235 1.00 92.31 112 PRO A CA 1
ATOM 827 C C . PRO A 1 112 ? -11.979 5.942 -0.200 1.00 92.31 112 PRO A C 1
ATOM 829 O O . PRO A 1 112 ? -12.046 7.085 -0.664 1.00 92.31 112 PRO A O 1
ATOM 832 N N . SER A 1 113 ? -11.562 4.910 -0.936 1.00 90.19 113 SER A N 1
ATOM 833 C CA . SER A 1 113 ? -11.156 5.078 -2.328 1.00 90.19 113 SER A CA 1
ATOM 834 C C . SER A 1 113 ? -12.366 5.242 -3.243 1.00 90.19 113 SER A C 1
ATOM 836 O O . SER A 1 113 ? -13.362 4.528 -3.134 1.00 90.19 113 SER A O 1
ATOM 838 N N . ARG A 1 114 ? -12.252 6.154 -4.211 1.00 85.12 114 ARG A N 1
ATOM 839 C CA . ARG A 1 114 ? -13.225 6.324 -5.306 1.00 85.12 114 ARG A CA 1
ATOM 840 C C . ARG A 1 114 ? -12.743 5.709 -6.621 1.00 85.12 114 ARG A C 1
ATOM 842 O O . ARG A 1 114 ? -13.375 5.899 -7.658 1.00 85.12 114 ARG A O 1
ATOM 849 N N . LEU A 1 115 ? -11.610 5.006 -6.602 1.00 83.88 115 LEU A N 1
ATOM 850 C CA . LEU A 1 115 ? -11.016 4.426 -7.801 1.00 83.88 115 LEU A CA 1
ATOM 851 C C . LEU A 1 115 ? -11.854 3.236 -8.283 1.00 83.88 115 LEU A C 1
ATOM 853 O O . LEU A 1 115 ? -11.999 2.230 -7.591 1.00 83.88 115 LEU A O 1
ATOM 857 N N . ALA A 1 116 ? -12.384 3.327 -9.505 1.00 85.38 116 ALA A N 1
ATOM 858 C CA . ALA A 1 116 ? -13.192 2.262 -10.108 1.00 85.38 116 ALA A CA 1
ATOM 859 C C . ALA A 1 116 ? -12.411 0.938 -10.255 1.00 85.38 116 ALA A C 1
ATOM 861 O O . ALA A 1 116 ? -12.979 -0.157 -10.165 1.00 85.38 116 ALA A O 1
ATOM 862 N N . SER A 1 117 ? -11.088 1.025 -10.412 1.00 84.94 117 SER A N 1
ATOM 863 C CA . SER A 1 117 ? -10.168 -0.116 -10.416 1.00 84.94 117 SER A CA 1
ATOM 864 C C . SER A 1 117 ? -10.204 -0.920 -9.115 1.00 84.94 117 SER A C 1
ATOM 866 O O . SER A 1 117 ? -9.980 -2.124 -9.168 1.00 84.94 117 SER A O 1
ATOM 868 N N . ALA A 1 118 ? -10.619 -0.343 -7.989 1.00 84.00 118 ALA A N 1
ATOM 869 C CA . ALA A 1 118 ? -10.796 -1.066 -6.731 1.00 84.00 118 ALA A CA 1
ATOM 870 C C . ALA A 1 118 ? -12.163 -1.759 -6.582 1.00 84.00 118 ALA A C 1
ATOM 872 O O . ALA A 1 118 ? -12.370 -2.522 -5.645 1.00 84.00 118 ALA A O 1
ATOM 873 N N . GLY A 1 119 ? -13.128 -1.499 -7.476 1.00 86.75 119 GLY A N 1
ATOM 874 C CA . GLY A 1 119 ? -14.472 -2.091 -7.378 1.00 86.75 119 GLY A CA 1
ATOM 875 C C . GLY A 1 119 ? -15.229 -1.724 -6.094 1.00 86.75 119 GLY A C 1
ATOM 876 O O . GLY A 1 119 ? -16.074 -2.495 -5.656 1.00 86.75 119 GLY A O 1
ATOM 877 N N . GLY A 1 120 ? -14.908 -0.577 -5.484 1.00 90.12 120 GLY A N 1
ATOM 878 C CA . GLY A 1 120 ? -15.512 -0.116 -4.229 1.00 90.12 120 GLY A CA 1
ATOM 879 C C . GLY A 1 120 ? -14.901 -0.705 -2.954 1.00 90.12 120 GLY A C 1
ATOM 880 O O . GLY A 1 120 ? -15.332 -0.328 -1.870 1.00 90.12 120 GLY A O 1
ATOM 881 N N . ASP A 1 121 ? -13.893 -1.575 -3.061 1.00 94.56 121 ASP A N 1
ATOM 882 C CA . ASP A 1 121 ? -13.299 -2.271 -1.914 1.00 94.56 121 ASP A CA 1
ATOM 883 C C . ASP A 1 121 ? -11.874 -1.805 -1.570 1.00 94.56 121 ASP A C 1
ATOM 885 O O . ASP A 1 121 ? -11.093 -2.556 -1.005 1.00 94.56 121 ASP A O 1
ATOM 889 N N . ALA A 1 122 ? -11.493 -0.573 -1.902 1.00 96.56 122 ALA A N 1
ATOM 890 C CA . ALA A 1 122 ? -10.215 -0.028 -1.441 1.00 96.56 122 ALA A CA 1
ATOM 891 C C . ALA A 1 122 ? -10.409 1.082 -0.416 1.00 96.56 122 ALA A C 1
ATOM 893 O O . ALA A 1 122 ? -11.296 1.932 -0.543 1.00 96.56 122 ALA A O 1
ATOM 894 N N . ILE A 1 123 ? -9.501 1.114 0.550 1.00 97.88 123 ILE A N 1
ATOM 895 C CA . ILE A 1 123 ? -9.291 2.235 1.455 1.00 97.88 123 ILE A CA 1
ATOM 896 C C . ILE A 1 123 ? -7.832 2.671 1.362 1.00 97.88 123 ILE A C 1
ATOM 898 O O . ILE A 1 123 ? -6.943 1.832 1.221 1.00 97.88 123 ILE A O 1
ATOM 902 N N . ARG A 1 124 ? -7.598 3.984 1.357 1.00 97.81 124 ARG A N 1
ATOM 903 C CA . ARG A 1 124 ? -6.261 4.573 1.400 1.00 97.81 124 ARG A CA 1
ATOM 904 C C . ARG A 1 124 ? -5.894 4.825 2.852 1.00 97.81 124 ARG A C 1
ATOM 906 O O . ARG A 1 124 ? -6.661 5.485 3.547 1.00 97.81 124 ARG A O 1
ATOM 913 N N . LEU A 1 125 ? -4.736 4.334 3.264 1.00 97.44 125 LEU A N 1
ATOM 914 C CA . LEU A 1 125 ? -4.092 4.692 4.518 1.00 97.44 125 LEU A CA 1
ATOM 915 C C . LEU A 1 125 ? -3.043 5.760 4.213 1.00 97.44 125 LEU A C 1
ATOM 917 O O . LEU A 1 125 ? -2.253 5.588 3.278 1.00 97.44 125 LEU A O 1
ATOM 921 N N . VAL A 1 126 ? -3.079 6.866 4.952 1.00 95.38 126 VAL A N 1
ATOM 922 C CA . VAL A 1 126 ? -2.104 7.956 4.840 1.00 95.38 126 VA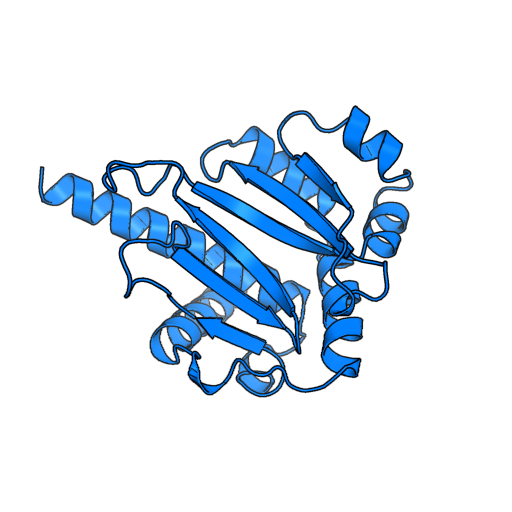L A CA 1
ATOM 923 C C . VAL A 1 126 ? -1.401 8.129 6.173 1.00 95.38 126 VAL A C 1
ATOM 925 O O . VAL A 1 126 ? -2.069 8.250 7.195 1.00 95.38 126 VAL A O 1
ATOM 928 N N . ALA A 1 127 ? -0.075 8.148 6.149 1.00 93.12 127 ALA A N 1
ATOM 929 C CA . ALA A 1 127 ? 0.756 8.313 7.334 1.00 93.12 127 ALA A CA 1
ATOM 930 C C . ALA A 1 127 ? 1.962 9.201 7.019 1.00 93.12 127 ALA A C 1
ATOM 932 O O . ALA A 1 127 ? 2.439 9.231 5.881 1.00 93.12 127 ALA A O 1
ATOM 933 N N . ASP A 1 128 ? 2.460 9.903 8.030 1.00 89.25 128 ASP A N 1
ATOM 934 C CA . ASP A 1 128 ? 3.766 10.554 7.968 1.00 89.25 128 ASP A CA 1
ATOM 935 C C . ASP A 1 128 ? 4.862 9.495 8.150 1.00 89.25 128 ASP A C 1
ATOM 937 O O . ASP A 1 128 ? 4.843 8.718 9.104 1.00 89.25 128 ASP A O 1
ATOM 941 N N . LEU A 1 129 ? 5.810 9.447 7.213 1.00 81.19 129 LEU A N 1
ATOM 942 C CA . LEU A 1 129 ? 6.906 8.482 7.214 1.00 81.19 129 LEU A CA 1
ATOM 943 C C . LEU A 1 129 ? 7.851 8.643 8.416 1.00 81.19 129 LEU A C 1
ATOM 945 O O . LEU A 1 129 ? 8.516 7.681 8.801 1.00 81.19 129 LEU A O 1
ATOM 949 N N . ALA A 1 130 ? 7.941 9.847 8.983 1.00 83.12 130 ALA A N 1
ATOM 950 C CA . ALA A 1 130 ? 8.796 10.149 10.124 1.00 83.12 130 ALA A CA 1
ATOM 951 C C . ALA A 1 130 ? 8.095 9.944 11.479 1.00 83.12 130 ALA A C 1
ATOM 953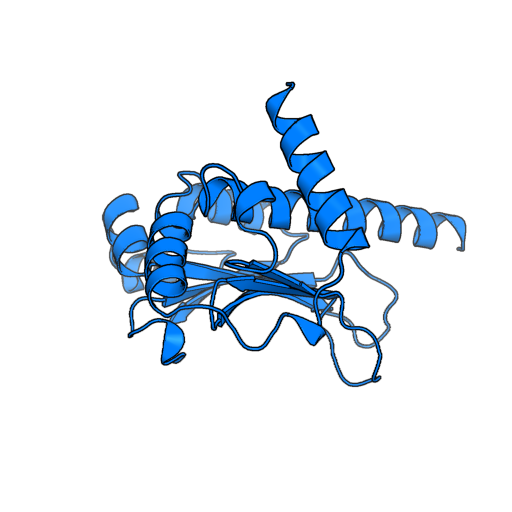 O O . ALA A 1 130 ? 8.763 9.985 12.518 1.00 83.12 130 ALA A O 1
ATOM 954 N N . ASP A 1 131 ? 6.777 9.719 11.493 1.00 87.44 131 ASP A N 1
ATOM 955 C CA . ASP A 1 131 ? 6.004 9.536 12.719 1.00 87.44 131 ASP A CA 1
ATOM 956 C C . ASP A 1 131 ? 6.018 8.068 13.180 1.00 87.44 131 ASP A C 1
ATOM 958 O O . ASP A 1 131 ? 5.438 7.175 12.559 1.00 87.44 131 ASP A O 1
ATOM 962 N N . GLY A 1 132 ? 6.670 7.821 14.320 1.00 88.25 132 GLY A N 1
ATOM 963 C CA . GLY A 1 132 ? 6.729 6.497 14.938 1.00 88.25 132 GLY A CA 1
ATOM 964 C C . GLY A 1 132 ? 5.364 5.965 15.385 1.00 88.25 132 GLY A C 1
ATOM 965 O O . GLY A 1 132 ? 5.143 4.760 15.307 1.00 88.25 132 GLY A O 1
ATOM 966 N N . VAL A 1 133 ? 4.431 6.837 15.788 1.00 93.69 133 VAL A N 1
ATOM 967 C CA . VAL A 1 133 ? 3.061 6.426 16.138 1.00 93.69 133 VAL A CA 1
ATOM 968 C C . VAL A 1 133 ? 2.328 5.960 14.886 1.00 93.69 133 VAL A C 1
ATOM 970 O O . VAL A 1 133 ? 1.665 4.926 14.910 1.00 93.69 133 VAL A O 1
ATOM 973 N N . ALA A 1 134 ? 2.495 6.673 13.770 1.00 92.50 134 ALA A N 1
ATOM 974 C CA . ALA A 1 134 ? 1.904 6.276 12.498 1.00 92.50 134 ALA A CA 1
ATOM 975 C C . ALA A 1 134 ? 2.471 4.936 11.998 1.00 92.50 134 ALA A C 1
ATOM 977 O O . ALA A 1 134 ? 1.725 4.113 11.469 1.00 92.50 134 ALA A O 1
ATOM 978 N N . ALA A 1 135 ? 3.769 4.686 12.203 1.00 90.62 135 ALA A N 1
ATOM 979 C CA . ALA A 1 135 ? 4.395 3.406 11.878 1.00 90.62 135 ALA A CA 1
ATOM 980 C C . ALA A 1 135 ? 3.824 2.242 12.712 1.00 90.62 135 ALA A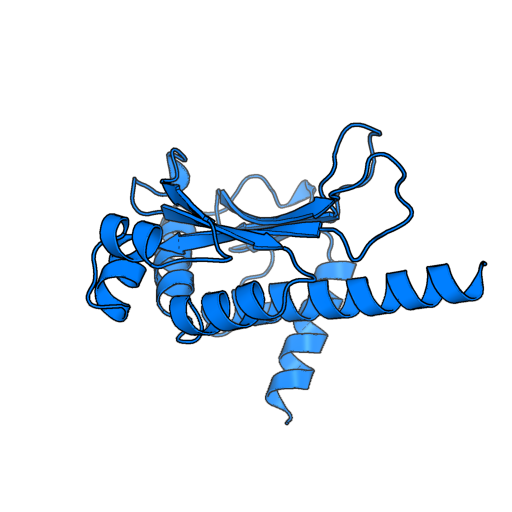 C 1
ATOM 982 O O . ALA A 1 135 ? 3.486 1.202 12.148 1.00 90.62 135 ALA A O 1
ATOM 983 N N . GLU A 1 136 ? 3.670 2.421 14.029 1.00 94.06 136 GLU A N 1
ATOM 984 C CA . GLU A 1 136 ? 3.051 1.422 14.916 1.00 94.06 136 GLU A CA 1
ATOM 985 C C . GLU A 1 136 ? 1.575 1.176 14.561 1.00 94.06 136 GLU A C 1
ATOM 987 O O . GLU A 1 136 ? 1.133 0.029 14.489 1.00 94.06 136 GLU A O 1
ATOM 992 N N . GLU A 1 137 ? 0.804 2.232 14.286 1.00 95.75 137 GLU A N 1
ATOM 993 C CA . GLU A 1 137 ? -0.597 2.104 13.865 1.00 95.75 137 GLU A CA 1
ATOM 994 C C . GLU A 1 137 ? -0.731 1.386 12.514 1.00 95.75 137 GLU A C 1
ATOM 996 O O . GLU A 1 137 ? -1.622 0.549 12.349 1.00 95.75 137 GLU A O 1
ATOM 1001 N N . LEU A 1 138 ? 0.153 1.664 11.548 1.00 94.69 138 LEU A N 1
ATOM 1002 C CA . LEU A 1 138 ? 0.188 0.926 10.285 1.00 94.69 138 LEU A CA 1
ATOM 1003 C C . LEU A 1 138 ? 0.492 -0.558 10.516 1.00 94.69 138 LEU A C 1
ATOM 1005 O O . LEU A 1 138 ? -0.202 -1.396 9.944 1.00 94.69 138 LEU A O 1
ATOM 1009 N N . ASP A 1 139 ? 1.462 -0.901 11.365 1.00 93.62 139 ASP A N 1
ATOM 1010 C CA . ASP A 1 139 ? 1.771 -2.303 11.683 1.00 93.62 139 ASP A CA 1
ATOM 1011 C C . ASP A 1 139 ? 0.553 -3.036 12.271 1.00 93.62 139 ASP A C 1
ATOM 1013 O O . ASP A 1 139 ? 0.208 -4.132 11.832 1.00 93.62 139 ASP A O 1
ATOM 1017 N N . VAL A 1 140 ? -0.201 -2.389 13.165 1.00 95.12 140 VAL A N 1
ATOM 1018 C CA . VAL A 1 140 ? -1.456 -2.948 13.700 1.00 95.12 140 VAL A CA 1
ATOM 1019 C C . VAL A 1 140 ? -2.511 -3.153 12.606 1.00 95.12 140 VAL A C 1
ATOM 1021 O O . VAL A 1 140 ? -3.206 -4.169 12.603 1.00 95.12 140 VAL A O 1
ATOM 1024 N N . LEU A 1 141 ? -2.660 -2.199 11.682 1.00 95.50 141 LEU A N 1
ATOM 1025 C CA . LEU A 1 141 ? -3.697 -2.243 10.646 1.00 95.50 141 LEU A CA 1
ATOM 1026 C C . LEU A 1 141 ? -3.389 -3.246 9.528 1.00 95.50 141 LEU A C 1
ATOM 1028 O O . LEU A 1 141 ? -4.309 -3.852 8.976 1.00 95.50 141 LEU A O 1
ATOM 1032 N N . ILE A 1 142 ? -2.122 -3.379 9.132 1.00 95.56 142 ILE A N 1
ATOM 1033 C CA . ILE A 1 142 ? -1.739 -4.099 7.908 1.00 95.56 142 ILE A CA 1
ATOM 1034 C C . ILE A 1 142 ? -0.598 -5.103 8.093 1.00 95.56 142 ILE A C 1
ATOM 1036 O O . ILE A 1 142 ? -0.232 -5.753 7.116 1.00 95.56 142 ILE A O 1
ATOM 1040 N N . GLY A 1 143 ? -0.079 -5.297 9.308 1.00 92.06 143 GLY A N 1
ATOM 1041 C CA . GLY A 1 143 ? 1.059 -6.182 9.591 1.00 92.06 143 GLY A CA 1
ATOM 1042 C C . GLY A 1 143 ? 0.814 -7.661 9.277 1.00 92.06 143 GLY A C 1
ATOM 1043 O O . GLY A 1 143 ? 1.755 -8.396 8.990 1.00 92.06 143 GLY A O 1
ATOM 1044 N N . SER A 1 144 ? -0.446 -8.117 9.226 1.00 95.12 144 SER A N 1
ATOM 1045 C CA . SER A 1 144 ? -0.768 -9.473 8.743 1.00 95.12 144 SER A CA 1
ATOM 1046 C C . SER A 1 144 ? -0.575 -9.642 7.228 1.00 95.12 144 SER A C 1
ATOM 1048 O O . SER A 1 144 ? -0.565 -10.764 6.713 1.00 95.12 144 SER A O 1
ATOM 1050 N N . GLY A 1 145 ? -0.489 -8.533 6.486 1.00 96.69 145 GLY A N 1
ATOM 1051 C CA . GLY A 1 145 ? -0.432 -8.486 5.026 1.00 96.69 145 GLY A CA 1
ATOM 1052 C C . GLY A 1 145 ? -1.743 -8.869 4.326 1.00 96.69 145 GLY A C 1
ATOM 1053 O O . GLY A 1 145 ? -1.864 -8.677 3.112 1.00 96.69 145 GLY A O 1
ATOM 1054 N N . LEU A 1 146 ? -2.756 -9.377 5.045 1.00 97.44 146 LEU A N 1
ATOM 1055 C CA . LEU A 1 146 ? -4.004 -9.852 4.441 1.00 97.44 146 LEU A CA 1
ATOM 1056 C C . LEU A 1 146 ? -4.761 -8.738 3.695 1.00 97.44 146 LEU A C 1
ATOM 1058 O O . LEU A 1 146 ? -5.150 -8.976 2.545 1.00 97.44 146 LEU A O 1
ATOM 1062 N N . PRO A 1 147 ? -4.933 -7.518 4.245 1.00 98.25 147 PRO A N 1
ATOM 1063 C CA . PRO A 1 147 ? -5.618 -6.446 3.527 1.00 98.25 147 PRO A CA 1
ATOM 1064 C C . PRO A 1 147 ? -4.922 -6.044 2.218 1.00 98.25 147 PRO A C 1
ATOM 1066 O O . PRO A 1 147 ? -5.598 -5.754 1.226 1.00 98.25 147 PRO A O 1
ATOM 1069 N N . ILE A 1 148 ? -3.585 -6.077 2.182 1.00 98.56 148 ILE A N 1
ATOM 1070 C CA . ILE A 1 148 ? -2.792 -5.820 0.971 1.00 98.56 148 ILE A CA 1
ATOM 1071 C C . ILE A 1 148 ? -3.015 -6.940 -0.050 1.00 98.56 148 ILE A C 1
ATOM 1073 O O . ILE A 1 148 ? -3.411 -6.669 -1.187 1.00 98.56 148 ILE A O 1
ATOM 1077 N N . ARG A 1 149 ? -2.844 -8.202 0.366 1.00 98.31 149 ARG A N 1
ATOM 1078 C CA . ARG A 1 149 ? -3.018 -9.382 -0.495 1.00 98.31 149 ARG A CA 1
ATOM 1079 C C . ARG A 1 149 ? -4.384 -9.408 -1.167 1.00 98.31 149 ARG A C 1
ATOM 1081 O O . ARG A 1 149 ? -4.484 -9.583 -2.379 1.00 98.31 149 ARG A O 1
ATOM 1088 N N . ARG A 1 150 ? -5.448 -9.165 -0.396 1.00 97.81 150 ARG A N 1
ATOM 1089 C CA . ARG A 1 150 ? -6.831 -9.166 -0.897 1.00 97.81 150 ARG A CA 1
ATOM 1090 C C . ARG A 1 150 ? -7.087 -8.089 -1.943 1.00 97.81 150 ARG A C 1
ATOM 1092 O O . ARG A 1 150 ? -7.860 -8.319 -2.875 1.00 97.81 150 ARG A O 1
ATOM 1099 N N . LEU A 1 151 ? -6.454 -6.924 -1.816 1.00 98.12 151 LEU A N 1
ATOM 1100 C CA . LEU A 1 151 ? -6.535 -5.900 -2.853 1.00 98.12 151 LEU A CA 1
ATOM 1101 C C . LEU A 1 151 ? -5.735 -6.311 -4.093 1.00 98.12 151 LEU A C 1
ATOM 1103 O O . LEU A 1 151 ? -6.251 -6.200 -5.206 1.00 98.12 151 LEU A O 1
ATOM 1107 N N . ALA A 1 152 ? -4.515 -6.821 -3.909 1.00 97.94 152 ALA A N 1
ATOM 1108 C CA . ALA A 1 152 ? -3.657 -7.262 -5.003 1.00 97.94 152 ALA A CA 1
ATOM 1109 C C . ALA A 1 152 ? -4.335 -8.344 -5.862 1.00 97.94 152 ALA A C 1
ATOM 1111 O O . ALA A 1 152 ? -4.430 -8.174 -7.075 1.00 97.94 152 ALA A O 1
ATOM 1112 N N . GLU A 1 153 ? -4.917 -9.381 -5.249 1.00 96.62 153 GLU A N 1
ATOM 1113 C CA . GLU A 1 153 ? -5.687 -10.437 -5.931 1.00 96.62 153 GLU A CA 1
ATOM 1114 C C . GLU A 1 153 ? -6.783 -9.856 -6.844 1.00 96.62 153 GLU A C 1
ATOM 1116 O O . GLU A 1 153 ? -6.928 -10.245 -8.009 1.00 96.62 153 GLU A O 1
ATOM 1121 N N . LYS A 1 154 ? -7.539 -8.870 -6.339 1.00 95.31 154 LYS A N 1
ATOM 1122 C CA . LYS A 1 154 ? -8.613 -8.202 -7.090 1.00 95.31 154 LYS A CA 1
ATOM 1123 C C . LYS A 1 154 ? -8.077 -7.390 -8.264 1.00 95.31 154 LYS A C 1
ATOM 1125 O O . LYS A 1 154 ? -8.699 -7.374 -9.326 1.00 95.31 154 LYS A O 1
ATOM 1130 N N . LEU A 1 155 ? -6.953 -6.702 -8.083 1.00 96.62 155 LEU A N 1
ATOM 1131 C CA . LEU A 1 155 ? -6.329 -5.886 -9.125 1.00 96.62 155 LEU A CA 1
ATOM 1132 C C . LEU A 1 155 ? -5.689 -6.751 -10.215 1.00 96.62 155 LEU A C 1
ATOM 1134 O O . LEU A 1 155 ? -5.875 -6.478 -11.399 1.00 96.62 155 LEU A O 1
ATOM 1138 N N . VAL A 1 156 ? -5.029 -7.841 -9.828 1.00 95.06 156 VAL A N 1
ATOM 1139 C CA . VAL A 1 156 ? -4.454 -8.852 -10.726 1.00 95.06 156 VAL A CA 1
ATOM 1140 C C . VAL A 1 156 ? -5.523 -9.464 -11.632 1.00 95.06 156 VAL A C 1
ATOM 1142 O O . VAL A 1 156 ? -5.305 -9.606 -12.838 1.00 95.06 156 VAL A O 1
ATOM 1145 N N . ALA A 1 157 ? -6.706 -9.764 -11.085 1.00 93.69 157 ALA A N 1
ATOM 1146 C CA . ALA A 1 157 ? -7.839 -10.288 -11.848 1.00 93.69 157 ALA A CA 1
ATOM 1147 C C . ALA A 1 157 ? -8.383 -9.303 -12.904 1.00 93.69 157 ALA A C 1
ATOM 1149 O O . ALA A 1 157 ? -9.045 -9.724 -13.852 1.00 93.69 157 ALA A O 1
ATOM 1150 N N . LYS A 1 158 ? -8.089 -8.001 -12.777 1.00 92.06 158 LYS A N 1
ATOM 1151 C CA . LYS A 1 158 ? -8.455 -6.973 -13.768 1.00 92.06 158 LYS A CA 1
ATOM 1152 C C . LYS A 1 158 ? -7.453 -6.851 -14.918 1.00 92.06 158 LYS A C 1
ATOM 1154 O O . LYS A 1 158 ? -7.730 -6.133 -15.876 1.00 92.06 158 LYS A O 1
ATOM 1159 N N . GLY A 1 159 ? -6.343 -7.584 -14.857 1.00 90.31 159 GLY A N 1
ATOM 1160 C CA . GLY A 1 159 ? -5.338 -7.650 -15.912 1.00 90.31 159 GLY A CA 1
ATOM 1161 C C . GLY A 1 159 ? -4.216 -6.621 -15.773 1.00 90.31 159 GLY A C 1
ATOM 1162 O O . GLY A 1 159 ? -4.115 -5.894 -14.783 1.00 90.31 159 GLY A O 1
ATOM 1163 N N . LYS A 1 160 ? -3.347 -6.602 -16.788 1.00 90.06 160 LYS A N 1
ATOM 1164 C CA . LYS A 1 160 ? -2.146 -5.762 -16.843 1.00 90.06 160 LYS A CA 1
ATOM 1165 C C . LYS A 1 160 ? -2.512 -4.277 -16.923 1.00 90.06 160 LYS A C 1
ATOM 1167 O O . LYS A 1 160 ? -3.393 -3.884 -17.688 1.00 90.06 160 LYS A O 1
ATOM 1172 N N . GLY A 1 161 ? -1.828 -3.453 -16.131 1.00 85.00 161 GLY A N 1
ATOM 1173 C CA . GLY A 1 161 ? -1.982 -1.998 -16.157 1.00 85.00 161 GLY A CA 1
ATOM 1174 C C . GLY A 1 161 ? -1.238 -1.323 -17.311 1.00 85.00 161 GLY A C 1
ATOM 1175 O O . GLY A 1 161 ? -0.328 -1.908 -17.895 1.00 85.00 161 GLY A O 1
ATOM 1176 N N . PRO A 1 162 ? -1.554 -0.055 -17.616 1.00 89.88 162 PRO A N 1
ATOM 1177 C CA . PRO A 1 162 ? -0.924 0.708 -18.694 1.00 89.88 162 PRO A CA 1
ATOM 1178 C C . PRO A 1 162 ? 0.432 1.315 -18.285 1.00 89.88 162 PRO A C 1
ATOM 1180 O O . PRO A 1 162 ? 0.780 2.385 -18.775 1.00 89.88 162 PRO A O 1
ATOM 1183 N N . TYR A 1 163 ? 1.156 0.717 -17.335 1.00 89.50 163 TYR A N 1
ATOM 1184 C CA . TYR A 1 163 ? 2.283 1.365 -16.649 1.00 89.50 163 TYR A CA 1
ATOM 1185 C C . TYR A 1 163 ? 3.660 0.795 -17.012 1.00 89.50 163 TYR A C 1
ATOM 1187 O O . TYR A 1 163 ? 4.674 1.319 -16.553 1.00 89.50 163 TYR A O 1
ATOM 1195 N N . GLU A 1 164 ? 3.718 -0.233 -17.863 1.00 92.38 164 GLU A N 1
ATOM 1196 C CA . GLU A 1 164 ? 4.967 -0.887 -18.274 1.00 92.38 164 GLU A CA 1
ATOM 1197 C C . GLU A 1 164 ? 5.996 0.108 -18.829 1.00 92.38 164 GLU A C 1
ATOM 1199 O O . GLU A 1 164 ? 7.171 0.046 -18.474 1.00 92.38 164 GLU A O 1
ATOM 1204 N N . GLN A 1 165 ? 5.565 1.083 -19.635 1.00 90.69 165 GLN A N 1
ATOM 1205 C CA . GLN A 1 165 ? 6.467 2.080 -20.219 1.00 90.69 165 GLN A CA 1
ATOM 1206 C C . GLN A 1 165 ? 7.114 3.022 -19.191 1.00 90.69 165 GLN A C 1
ATOM 1208 O O . GLN A 1 165 ? 8.082 3.704 -19.521 1.00 90.69 165 GLN A O 1
ATOM 1213 N N . TYR A 1 166 ? 6.584 3.087 -17.966 1.00 90.12 166 TYR A N 1
ATOM 1214 C CA . TYR A 1 166 ? 7.139 3.887 -16.870 1.00 90.12 166 TYR A CA 1
ATOM 1215 C C . TYR A 1 166 ? 7.966 3.048 -15.892 1.00 90.12 166 TYR A C 1
ATOM 1217 O O . TYR A 1 166 ? 8.470 3.582 -14.901 1.00 90.12 166 TYR A O 1
ATOM 1225 N N . HIS A 1 167 ? 8.092 1.744 -16.142 1.00 94.44 167 HIS A N 1
ATOM 1226 C CA . HIS A 1 167 ? 8.722 0.838 -15.207 1.00 94.44 167 HIS A CA 1
ATOM 1227 C C . HIS A 1 167 ? 10.232 1.092 -15.080 1.00 94.44 167 HIS A C 1
ATOM 1229 O O . HIS A 1 167 ? 10.985 1.033 -16.055 1.00 94.44 167 HIS A O 1
ATOM 1235 N N . ASN A 1 168 ? 10.688 1.345 -13.855 1.00 93.69 168 ASN A N 1
ATOM 1236 C CA . ASN A 1 168 ? 12.094 1.512 -13.526 1.00 93.69 168 ASN A CA 1
ATOM 1237 C C . ASN A 1 168 ? 12.695 0.183 -13.046 1.00 93.69 168 ASN A C 1
ATOM 1239 O O . ASN A 1 168 ? 12.682 -0.114 -11.852 1.00 93.69 168 ASN A O 1
ATOM 1243 N N . ARG A 1 169 ? 13.281 -0.571 -13.982 1.00 94.62 169 ARG A N 1
ATOM 1244 C CA . ARG A 1 169 ? 13.914 -1.879 -13.723 1.00 94.62 169 ARG A CA 1
ATOM 1245 C C . ARG A 1 169 ? 15.047 -1.831 -12.697 1.00 94.62 169 ARG A C 1
ATOM 1247 O O . ARG A 1 169 ? 15.239 -2.779 -11.953 1.00 94.62 169 ARG A O 1
ATOM 1254 N N . TRP A 1 170 ? 15.802 -0.734 -12.647 1.00 92.81 170 TRP A N 1
ATOM 1255 C CA . TRP A 1 170 ? 16.921 -0.600 -11.707 1.00 92.81 170 TRP A CA 1
ATOM 1256 C C . TRP A 1 170 ? 16.419 -0.449 -10.277 1.00 92.81 170 TRP A C 1
ATOM 1258 O O . TRP A 1 170 ? 16.974 -1.037 -9.356 1.00 92.81 170 TRP A O 1
ATOM 1268 N N . PHE A 1 171 ? 15.349 0.328 -10.102 1.00 92.25 171 PHE A N 1
ATOM 1269 C CA . PHE A 1 171 ? 14.732 0.481 -8.794 1.00 92.25 171 PHE A CA 1
ATOM 1270 C C . PHE A 1 171 ? 13.988 -0.790 -8.374 1.00 92.25 171 PHE A C 1
ATOM 1272 O O . PHE A 1 171 ? 14.084 -1.192 -7.223 1.00 92.25 171 PHE A O 1
ATOM 1279 N N . ALA A 1 172 ? 13.315 -1.452 -9.317 1.00 95.38 172 ALA A N 1
ATOM 1280 C CA . ALA A 1 172 ? 12.674 -2.743 -9.091 1.00 95.38 172 ALA A CA 1
ATOM 1281 C C . ALA A 1 172 ? 13.675 -3.812 -8.630 1.00 95.38 172 ALA A C 1
ATOM 1283 O O . ALA A 1 172 ? 13.438 -4.451 -7.612 1.00 95.38 172 ALA A O 1
ATOM 1284 N N . ALA A 1 173 ? 14.825 -3.934 -9.301 1.00 95.88 173 ALA A N 1
ATOM 1285 C CA . ALA A 1 173 ? 15.886 -4.855 -8.894 1.00 95.88 173 ALA A CA 1
ATOM 1286 C C . ALA A 1 173 ? 16.374 -4.580 -7.461 1.00 95.88 173 ALA A C 1
ATOM 1288 O O . ALA A 1 173 ? 16.474 -5.505 -6.668 1.00 95.88 173 ALA A O 1
ATOM 1289 N N . ALA A 1 174 ? 16.583 -3.311 -7.092 1.00 94.06 174 ALA A N 1
ATOM 1290 C CA . ALA A 1 174 ? 16.989 -2.956 -5.731 1.00 94.06 174 ALA A CA 1
ATOM 1291 C C . ALA A 1 174 ? 15.937 -3.323 -4.665 1.00 94.06 174 ALA A C 1
ATOM 1293 O O . ALA A 1 174 ? 16.299 -3.654 -3.540 1.00 94.06 174 ALA A O 1
ATOM 1294 N N . VAL A 1 175 ? 14.643 -3.264 -5.004 1.00 95.69 175 VAL A N 1
ATOM 1295 C CA . VAL A 1 175 ? 13.558 -3.726 -4.122 1.00 95.69 175 VAL A CA 1
ATOM 1296 C C . VAL A 1 175 ? 13.575 -5.248 -3.988 1.00 95.69 175 VAL A C 1
ATOM 1298 O O . VAL A 1 175 ? 13.446 -5.756 -2.880 1.00 95.69 175 VAL A O 1
ATOM 1301 N N . LEU A 1 176 ? 13.745 -5.977 -5.093 1.00 96.62 176 LEU A N 1
ATOM 1302 C CA . LEU A 1 176 ? 13.812 -7.441 -5.073 1.00 96.62 176 LEU A CA 1
ATOM 1303 C C . LEU A 1 176 ? 15.025 -7.939 -4.270 1.00 96.62 176 LEU A C 1
ATOM 1305 O O . LEU A 1 176 ? 14.874 -8.837 -3.445 1.00 96.62 176 LEU A O 1
ATOM 1309 N N . ASP A 1 177 ? 16.184 -7.292 -4.417 1.00 95.38 177 ASP A N 1
ATOM 1310 C CA . ASP A 1 177 ? 17.376 -7.573 -3.606 1.00 95.38 177 ASP A CA 1
ATOM 1311 C C . ASP A 1 177 ? 17.111 -7.366 -2.100 1.00 95.38 177 ASP A C 1
ATOM 1313 O O . ASP A 1 177 ? 17.684 -8.061 -1.258 1.00 95.38 177 ASP A O 1
ATOM 1317 N N . GLU A 1 178 ? 16.262 -6.400 -1.734 1.00 94.25 178 GLU A N 1
ATOM 1318 C CA . GLU A 1 178 ? 15.901 -6.137 -0.336 1.00 94.25 178 GLU A CA 1
ATOM 1319 C C . GLU A 1 178 ? 14.951 -7.198 0.237 1.00 94.25 178 GLU A C 1
ATOM 1321 O O . GLU A 1 178 ? 15.106 -7.597 1.394 1.00 94.25 178 GLU A O 1
ATOM 1326 N N . ILE A 1 179 ? 14.029 -7.713 -0.581 1.00 94.00 179 ILE A N 1
ATOM 1327 C CA . ILE A 1 179 ? 13.171 -8.855 -0.225 1.00 94.00 179 ILE A CA 1
ATOM 1328 C C . ILE A 1 179 ? 14.040 -10.089 0.051 1.00 94.00 179 ILE A C 1
ATOM 1330 O O . ILE A 1 179 ? 13.924 -10.720 1.101 1.00 94.00 179 ILE A O 1
ATOM 1334 N N . GLU A 1 180 ? 14.978 -10.403 -0.848 1.00 92.00 180 GLU A N 1
ATOM 1335 C CA . GLU A 1 180 ? 15.904 -11.529 -0.666 1.00 92.00 180 GLU A CA 1
ATOM 1336 C C . GLU A 1 180 ? 16.766 -11.377 0.595 1.00 92.00 180 GLU A C 1
ATOM 1338 O O . GLU A 1 180 ? 16.996 -12.349 1.320 1.00 92.00 180 GLU A O 1
ATOM 1343 N N . ARG A 1 181 ? 17.228 -10.153 0.887 1.00 89.19 181 ARG A N 1
ATOM 1344 C CA . ARG A 1 181 ? 18.008 -9.850 2.093 1.00 89.19 181 ARG A CA 1
ATOM 1345 C C . ARG A 1 181 ? 17.196 -10.081 3.365 1.00 89.19 181 ARG A C 1
ATOM 1347 O O . ARG A 1 181 ? 17.734 -10.637 4.319 1.00 89.19 181 ARG A O 1
ATOM 1354 N N . SER A 1 182 ? 15.935 -9.659 3.373 1.00 83.19 182 SER A N 1
ATOM 1355 C CA . SER A 1 182 ? 15.047 -9.740 4.538 1.00 83.19 182 SER A CA 1
ATOM 1356 C C . SER A 1 182 ? 14.632 -11.180 4.841 1.00 83.19 182 SER A C 1
ATOM 1358 O O . SER A 1 182 ? 14.552 -11.562 6.004 1.00 83.19 182 SER A O 1
ATOM 1360 N N . ALA A 1 183 ? 14.474 -12.013 3.809 1.00 78.06 183 ALA A N 1
ATOM 1361 C CA . ALA A 1 183 ? 14.188 -13.441 3.946 1.00 78.06 183 ALA A CA 1
ATOM 1362 C C . ALA A 1 183 ? 15.372 -14.279 4.480 1.00 78.06 183 ALA A C 1
ATOM 1364 O O . ALA A 1 183 ? 15.182 -15.426 4.887 1.00 78.06 183 ALA A O 1
ATOM 1365 N N . ALA A 1 184 ? 16.597 -13.744 4.448 1.00 65.50 184 ALA A N 1
ATOM 1366 C CA . ALA A 1 184 ? 17.810 -14.436 4.888 1.00 65.50 184 ALA A CA 1
ATOM 1367 C C . ALA A 1 184 ? 18.151 -14.236 6.382 1.00 65.50 184 ALA A C 1
ATOM 1369 O O . ALA A 1 184 ? 19.170 -14.766 6.840 1.00 65.50 184 ALA A O 1
ATOM 1370 N N . VAL A 1 185 ? 17.341 -13.465 7.117 1.00 52.88 185 VAL A N 1
ATOM 1371 C CA . VAL A 1 185 ? 17.507 -13.125 8.545 1.00 52.88 185 VAL A CA 1
ATOM 1372 C C . VAL A 1 185 ? 16.583 -13.978 9.409 1.00 52.88 185 VAL A C 1
ATOM 1374 O O . VAL A 1 185 ? 17.054 -14.417 10.485 1.00 52.88 185 VAL A O 1
#

Secondary structure (DSSP, 8-state):
-HHHHHHHHHHHHHHHHHHHHHHHHHH-S-TTTTBTTTEEEE---SSTT--EEEEEEETTEEEEEEEE--SSS--SS-EEEEEEEEHHHHHHHHTS-HHHHHHH-SS-EEEE---GGGTT-EEEEEEETT-HHHHHHHHHHHTTSHHHHHHHHHHHTT---TTGGG--HHHHHHHHHHHHHHHT-

Radius of gyration: 16.13 Å; chains: 1; bounding box: 43×38×37 Å

Sequence (185 aa):
MVAQQSVARSQFGNVALGLIAAYLESAFSDPASEEVERWTLSCLPSTNRGSRLFTLNIGPMEVLFVDRDDASGDDLTAGLVSLYVSRSALEEEAGASIEALTQAATAVELIPSRLASAGGDAIRLVADLADGVAAEELDVLIGSGLPIRRLAEKLVAKGKGPYEQYHNRWFAAAVLDEIERSAAV